Protein AF-A0A356M5T8-F1 (afdb_monomer_lite)

pLDDT: mean 88.82, std 12.9, range [28.92, 98.75]

Secondary structure (DSSP, 8-state):
---TTS-TT---EEE--EEEETT--SSEEEEE-EEEESSHHHHHHHHHH-TT--EESSTT-EE---EE-HHHHHHHHHHHHHTT-EEEE-SHHHHEE-S-GGGG-PPSS-EEEEEESBSSSHHHHHHHHHHHHHHHTT---EEEEE---SSS--SSS-EEE--SSSSHHHHHHHHTTT-EEESSSEEEEEETTEETT-B---TT-EEEEEEE---TTT--TTS-EEEEEEETTEEEEEEEE-SSS-EEEEEE--S-SEEEEEEEETTTTEEEEEEPPEEP-

Sequence (281 aa):
MYLPDWEDGLFIGGSEPGTLIADSKAAEKQMHYNMIFSGPKDLENLLAEFPEFEFTGGPEGHFGYPSFTRARFCELIDAVKAHGGFFVYPHPKLLMRSDDPCDYWFRDETGIEVFYMDLVNKETEANYALWVDLLARGKRVWACAGGDLHAEATNTALTTIYAEEHTNEAYIRHLRVGDFTCGPVGVRMVIGDTKTGGHGCFAGKQLVVGVGDFHVSVINTTHTYRVDLINNNGVVFSEKAPCDQASFFAIDAGDCDFYRAEVWDVTRELRLAVGNPIWNV

Radius of gyration: 18.87 Å; chains: 1; bounding box: 55×34×51 Å

Foldseek 3Di:
DDDPPDDPFQPFDKDWAKEFAPPFPFPFRIFTKILTHLDCVLVVVLCVVPVQFPWDDDPPIDTDRGYHHLVVVVVSCVSSLVSLIAMEGELGVVGTHDPDLVRSNDDAQHEYALAELAQDDPSNVVSVVSVVVCVLVVGHYEYAFDNPDPDDGDQWFHKADDFPDSHSSRRSVCSSQLQIKGFQKDKWWDWPPAIFSEEEAQPPTKIKIKIARHDPVPDDQVWWKKKFKAFSVGTPDIDTDHHHDMDMDIDRDDPGFWIKMWMDRVRVRTTGMITHIYGYD

Structure (mmCIF, N/CA/C/O backbone):
data_AF-A0A356M5T8-F1
#
_entry.id   AF-A0A356M5T8-F1
#
loop_
_atom_site.group_PDB
_atom_site.id
_atom_site.type_symbol
_atom_site.label_atom_id
_atom_site.label_alt_id
_atom_site.label_comp_id
_atom_site.label_asym_id
_atom_site.label_entity_id
_atom_site.label_seq_id
_atom_site.pdbx_PDB_ins_code
_atom_site.Cartn_x
_atom_site.Cartn_y
_atom_site.Cartn_z
_atom_site.occupancy
_atom_site.B_iso_or_equiv
_atom_site.auth_seq_id
_atom_site.auth_comp_id
_atom_site.auth_asym_id
_atom_site.auth_atom_id
_atom_site.pdbx_PDB_model_num
ATOM 1 N N . MET A 1 1 ? 31.900 -0.155 3.101 1.00 28.92 1 MET A N 1
ATOM 2 C CA . MET A 1 1 ? 32.337 -1.106 4.147 1.00 28.92 1 MET A CA 1
ATOM 3 C C . MET A 1 1 ? 31.200 -1.149 5.144 1.00 28.92 1 MET A C 1
ATOM 5 O O . MET A 1 1 ? 30.999 -0.163 5.840 1.00 28.92 1 MET A O 1
ATOM 9 N N . TYR A 1 2 ? 30.383 -2.198 5.067 1.00 33.75 2 TYR A N 1
ATOM 10 C CA . TYR A 1 2 ? 29.194 -2.377 5.897 1.00 33.75 2 TYR A CA 1
ATOM 11 C C . TYR A 1 2 ? 29.589 -2.464 7.377 1.00 33.75 2 TYR A C 1
ATOM 13 O O . TYR A 1 2 ? 30.678 -2.950 7.697 1.00 33.75 2 TYR A O 1
ATOM 21 N N . LEU A 1 3 ? 28.767 -1.889 8.257 1.00 34.22 3 LEU A N 1
ATOM 22 C CA . LEU A 1 3 ? 29.068 -1.813 9.685 1.00 34.22 3 LEU A CA 1
ATOM 23 C C . LEU A 1 3 ? 29.052 -3.228 10.305 1.00 34.22 3 LEU A C 1
ATOM 25 O O . LEU A 1 3 ? 28.213 -4.033 9.914 1.00 34.22 3 LEU A O 1
ATOM 29 N N . PRO A 1 4 ? 29.933 -3.538 11.277 1.00 40.03 4 PRO A N 1
ATOM 30 C CA . PRO A 1 4 ? 30.068 -4.879 11.872 1.00 40.03 4 PRO A CA 1
ATOM 31 C C . PRO A 1 4 ? 28.821 -5.418 12.588 1.00 40.03 4 PRO A C 1
ATOM 33 O O . PRO A 1 4 ? 28.753 -6.613 12.854 1.00 40.03 4 PRO A O 1
ATOM 36 N N . ASP A 1 5 ? 27.864 -4.541 12.900 1.00 43.62 5 ASP A N 1
ATOM 37 C CA . ASP A 1 5 ? 26.623 -4.863 13.613 1.00 43.62 5 ASP A CA 1
ATOM 38 C C . ASP A 1 5 ? 25.419 -5.021 12.662 1.00 43.62 5 ASP A C 1
ATOM 40 O O . ASP A 1 5 ? 24.272 -5.041 13.104 1.00 43.62 5 ASP A O 1
ATOM 44 N N . TRP A 1 6 ? 25.649 -5.072 11.346 1.00 43.78 6 TRP A N 1
ATOM 45 C CA . TRP A 1 6 ? 24.589 -5.319 10.370 1.00 43.78 6 TRP A CA 1
ATOM 46 C C . TRP A 1 6 ? 24.319 -6.824 10.281 1.00 43.78 6 TRP A C 1
ATOM 48 O O . TRP A 1 6 ? 25.212 -7.605 9.960 1.00 43.78 6 TRP A O 1
ATOM 58 N N . GLU A 1 7 ? 23.089 -7.239 10.598 1.00 49.59 7 GLU A N 1
ATOM 59 C CA . GLU A 1 7 ? 22.643 -8.625 10.436 1.00 49.59 7 GLU A CA 1
ATOM 60 C C . GLU A 1 7 ? 22.604 -8.965 8.934 1.00 49.59 7 GLU A C 1
ATOM 62 O O . GLU A 1 7 ? 21.673 -8.593 8.213 1.00 49.59 7 GLU A O 1
ATOM 67 N N . ASP A 1 8 ? 23.653 -9.649 8.463 1.00 41.81 8 ASP A N 1
ATOM 68 C CA . ASP A 1 8 ? 23.775 -10.249 7.129 1.00 41.81 8 ASP A CA 1
ATOM 69 C C . ASP A 1 8 ? 22.600 -11.222 6.889 1.00 41.81 8 ASP A C 1
ATOM 71 O O . ASP A 1 8 ? 22.677 -12.418 7.167 1.00 41.81 8 ASP A O 1
ATOM 75 N N . GLY A 1 9 ? 21.465 -10.696 6.433 1.00 45.81 9 GLY A N 1
ATOM 76 C CA . GLY A 1 9 ? 20.221 -11.458 6.270 1.00 45.81 9 GLY A CA 1
ATOM 77 C C . GLY A 1 9 ? 18.954 -10.614 6.116 1.00 45.81 9 GLY A C 1
ATOM 78 O O . GLY A 1 9 ? 17.928 -11.152 5.710 1.00 45.81 9 GLY A O 1
ATOM 79 N N . LEU A 1 10 ? 19.027 -9.305 6.391 1.00 49.31 10 LEU A N 1
ATOM 80 C CA . LEU A 1 10 ? 17.885 -8.374 6.341 1.00 49.31 10 LEU A CA 1
ATOM 81 C C . LEU A 1 10 ? 17.977 -7.334 5.227 1.00 49.31 10 LEU A C 1
ATOM 83 O O . LEU A 1 10 ? 17.336 -6.286 5.273 1.00 49.31 10 LEU A O 1
ATOM 87 N N . PHE A 1 11 ? 18.777 -7.622 4.208 1.00 52.00 11 PHE A N 1
ATOM 88 C CA . PHE A 1 11 ? 18.698 -6.898 2.953 1.00 52.00 11 PHE A CA 1
ATOM 89 C C . PHE A 1 11 ? 17.671 -7.590 2.086 1.00 52.00 11 PHE A C 1
ATOM 91 O O . PHE A 1 11 ? 17.998 -8.535 1.367 1.00 52.00 11 PHE A O 1
ATOM 98 N N . ILE A 1 12 ? 16.424 -7.131 2.154 1.00 56.22 12 ILE A N 1
ATOM 99 C CA . ILE A 1 12 ? 15.490 -7.433 1.082 1.00 56.22 12 ILE A CA 1
ATOM 100 C C . ILE A 1 12 ? 16.121 -6.853 -0.189 1.00 56.22 12 ILE A C 1
ATOM 102 O O . ILE A 1 12 ? 16.367 -5.649 -0.271 1.00 56.22 12 ILE A O 1
ATOM 106 N N . GLY A 1 13 ? 16.464 -7.722 -1.140 1.00 57.94 13 GLY A N 1
ATOM 107 C CA . GLY A 1 13 ? 17.074 -7.317 -2.399 1.00 57.94 13 GLY A CA 1
ATOM 108 C C . GLY A 1 13 ? 16.057 -6.503 -3.183 1.00 57.94 13 GLY A C 1
ATOM 109 O O . GLY A 1 13 ? 15.145 -7.069 -3.782 1.00 57.94 13 GLY A O 1
ATOM 110 N N . GLY A 1 14 ? 16.182 -5.183 -3.115 1.00 63.47 14 GLY A N 1
ATOM 111 C CA . GLY A 1 14 ? 15.351 -4.233 -3.833 1.00 63.47 14 GLY A CA 1
ATOM 112 C C . GLY A 1 14 ? 16.177 -3.508 -4.882 1.00 63.47 14 GLY A C 1
ATOM 113 O O . GLY A 1 14 ? 17.296 -3.084 -4.604 1.00 63.47 14 GLY A O 1
ATOM 114 N N . SER A 1 15 ? 15.635 -3.346 -6.080 1.00 71.44 15 SER A N 1
ATOM 115 C CA . SER A 1 15 ? 16.079 -2.290 -6.988 1.00 71.44 15 SER A CA 1
ATOM 116 C C . SER A 1 15 ? 15.028 -1.190 -7.013 1.00 71.44 15 SER A C 1
ATOM 118 O O . SER A 1 15 ? 13.846 -1.501 -6.913 1.00 71.44 15 SER A O 1
ATOM 120 N N . GLU A 1 16 ? 15.452 0.062 -7.188 1.00 79.62 16 GLU A N 1
ATOM 121 C CA . GLU A 1 16 ? 14.582 1.189 -7.549 1.00 79.62 16 GLU A CA 1
ATOM 122 C C . GLU A 1 16 ? 15.011 1.733 -8.921 1.00 79.62 16 GLU A C 1
ATOM 124 O O . GLU A 1 16 ? 15.758 2.712 -9.008 1.00 79.62 16 GLU A O 1
ATOM 129 N N . PRO A 1 17 ? 14.646 1.082 -10.041 1.00 82.44 17 PRO A N 1
ATOM 130 C CA . PRO A 1 17 ? 14.891 1.659 -11.347 1.00 82.44 17 PRO A CA 1
ATOM 131 C C . PRO A 1 17 ? 13.853 2.748 -11.627 1.00 82.44 17 PRO A C 1
ATOM 133 O O . PRO A 1 17 ? 12.660 2.600 -11.355 1.00 82.44 17 PRO A O 1
ATOM 136 N N . GLY A 1 18 ? 14.285 3.822 -12.276 1.00 85.69 18 GLY A N 1
ATOM 137 C CA . GLY A 1 18 ? 13.353 4.718 -12.952 1.00 85.69 18 GLY A CA 1
ATOM 138 C C . GLY A 1 18 ? 13.021 4.218 -14.362 1.00 85.69 18 GLY A C 1
ATOM 139 O O . GLY A 1 18 ? 13.767 3.456 -14.984 1.00 85.69 18 GLY A O 1
ATOM 140 N N . THR A 1 19 ? 11.907 4.685 -14.906 1.00 88.69 19 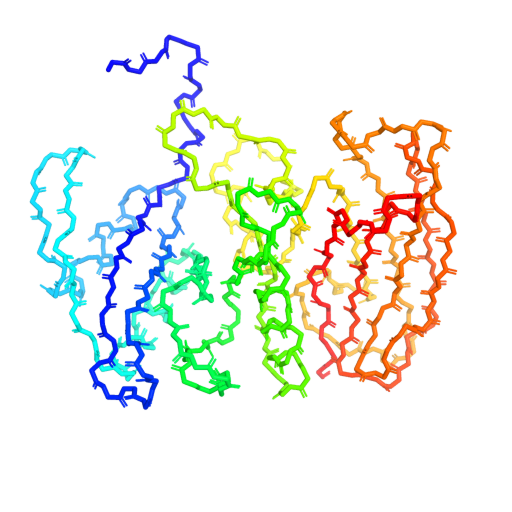THR A N 1
ATOM 141 C CA . THR A 1 19 ? 11.498 4.410 -16.282 1.00 88.69 19 THR A CA 1
ATOM 142 C C . THR A 1 19 ? 10.661 5.543 -16.864 1.00 88.69 19 THR A C 1
ATOM 144 O O . THR A 1 19 ? 10.171 6.424 -16.157 1.00 88.69 19 THR A O 1
ATOM 147 N N . LEU A 1 20 ? 10.499 5.510 -18.185 1.00 90.44 20 LEU A N 1
ATOM 148 C CA . LEU A 1 20 ? 9.541 6.305 -18.940 1.00 90.44 20 LEU A CA 1
ATOM 149 C C . LEU A 1 20 ? 8.495 5.376 -19.552 1.00 90.44 20 LEU A C 1
ATOM 151 O O . LEU A 1 20 ? 8.853 4.453 -20.288 1.00 90.44 20 LEU A O 1
ATOM 155 N N . ILE A 1 21 ? 7.209 5.672 -19.346 1.00 91.06 21 ILE A N 1
ATOM 156 C CA . ILE A 1 21 ? 6.132 4.965 -20.053 1.00 91.06 21 ILE A CA 1
ATOM 157 C C . ILE A 1 21 ? 5.814 5.685 -21.360 1.00 91.06 21 ILE A C 1
ATOM 159 O O . ILE A 1 21 ? 5.057 6.659 -21.390 1.00 91.06 21 ILE A O 1
ATOM 163 N N . ALA A 1 22 ? 6.410 5.212 -22.454 1.00 91.00 22 ALA A N 1
ATOM 164 C CA . ALA A 1 22 ? 6.447 5.902 -23.743 1.00 91.00 22 ALA A CA 1
ATOM 165 C C . ALA A 1 22 ? 5.050 6.288 -24.265 1.00 91.00 22 ALA A C 1
ATOM 167 O O . ALA A 1 22 ? 4.838 7.403 -24.756 1.00 91.00 22 ALA A O 1
ATOM 168 N N . ASP A 1 23 ? 4.077 5.396 -24.098 1.00 90.94 23 ASP A N 1
ATOM 169 C CA . ASP A 1 23 ? 2.708 5.528 -24.586 1.00 90.94 23 ASP A CA 1
ATOM 170 C C . ASP A 1 23 ? 1.710 6.051 -23.532 1.00 90.94 23 ASP A C 1
ATOM 172 O O . ASP A 1 23 ? 0.501 6.001 -23.774 1.00 90.94 23 ASP A O 1
ATOM 176 N N . SER A 1 24 ? 2.185 6.583 -22.394 1.00 89.38 24 SER A N 1
ATOM 177 C CA . SER A 1 24 ? 1.339 7.283 -21.410 1.00 89.38 24 SER A CA 1
ATOM 178 C C . SER A 1 24 ? 0.828 8.634 -21.936 1.00 89.38 24 SER A C 1
ATOM 180 O O . SER A 1 24 ? 1.461 9.258 -22.799 1.00 89.38 24 SER A O 1
ATOM 182 N N . LYS A 1 25 ? -0.315 9.095 -21.409 1.00 89.44 25 LYS A N 1
ATOM 183 C CA . LYS A 1 25 ? -0.895 10.420 -21.690 1.00 89.44 25 LYS A CA 1
ATOM 184 C C . LYS A 1 25 ? -0.537 11.479 -20.639 1.00 89.44 25 LYS A C 1
ATOM 186 O O . LYS A 1 25 ? -0.854 12.646 -20.858 1.00 89.44 25 LYS A O 1
ATOM 191 N N . ALA A 1 26 ? 0.145 11.096 -19.557 1.00 88.56 26 ALA A N 1
ATOM 192 C CA . ALA A 1 26 ? 0.594 12.025 -18.525 1.00 88.56 26 ALA A CA 1
ATOM 193 C C . ALA A 1 26 ? 1.521 13.115 -19.090 1.00 88.56 26 ALA A C 1
ATOM 195 O O . ALA A 1 26 ? 2.271 12.881 -20.045 1.00 88.56 26 ALA A O 1
ATOM 196 N N . ALA A 1 27 ? 1.491 14.295 -18.463 1.00 88.69 27 ALA A N 1
ATOM 197 C CA . ALA A 1 27 ? 2.361 15.411 -18.831 1.00 88.69 27 ALA A CA 1
ATOM 198 C C . ALA A 1 27 ? 3.837 15.082 -18.556 1.00 88.69 27 ALA A C 1
ATOM 200 O O . ALA A 1 27 ? 4.704 15.361 -19.383 1.00 88.69 27 ALA A O 1
ATOM 201 N N . GLU A 1 28 ? 4.101 14.428 -17.423 1.00 90.75 28 GLU A N 1
ATOM 202 C CA . GLU A 1 28 ? 5.394 13.832 -17.085 1.00 90.75 28 GLU A CA 1
ATOM 203 C C . GLU A 1 28 ? 5.216 12.318 -16.974 1.00 90.75 28 GLU A C 1
ATOM 205 O O . GLU A 1 28 ? 4.344 11.839 -16.252 1.00 90.75 28 GLU A O 1
ATOM 210 N N . LYS A 1 29 ? 6.016 11.574 -17.746 1.00 90.38 29 LYS A N 1
ATOM 211 C CA . LYS A 1 29 ? 5.892 10.116 -17.931 1.00 90.38 29 LYS A CA 1
ATOM 212 C C . LYS A 1 29 ? 6.925 9.317 -17.137 1.00 90.38 29 LYS A C 1
ATOM 214 O O . LYS A 1 29 ? 7.050 8.113 -17.357 1.00 90.38 29 LYS A O 1
ATOM 219 N N . GLN A 1 30 ? 7.713 10.011 -16.318 1.00 90.75 30 GLN A N 1
ATOM 220 C CA . GLN A 1 30 ? 8.736 9.411 -15.476 1.00 90.75 30 GLN A CA 1
ATOM 221 C C . GLN A 1 30 ? 8.074 8.762 -14.274 1.00 90.75 30 GLN A C 1
AT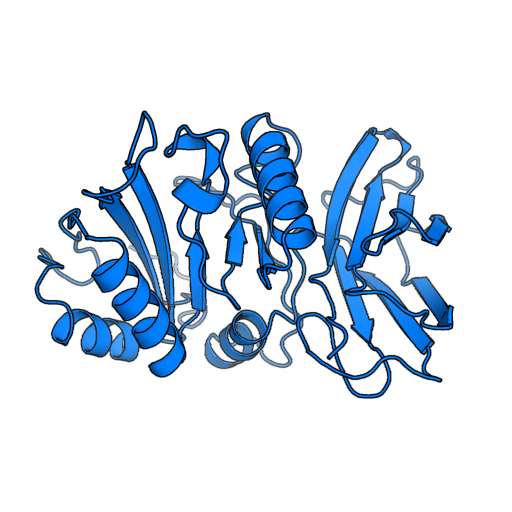OM 223 O O . GLN A 1 30 ? 7.144 9.318 -13.696 1.00 90.75 30 GLN A O 1
ATOM 228 N N . MET A 1 31 ? 8.570 7.596 -13.901 1.00 88.75 31 MET A N 1
ATOM 229 C CA . MET A 1 31 ? 8.170 6.918 -12.681 1.00 88.75 31 MET A CA 1
ATOM 230 C C . MET A 1 31 ? 9.323 6.076 -12.165 1.00 88.75 31 MET A C 1
ATOM 232 O O . MET A 1 31 ? 10.155 5.622 -12.950 1.00 88.75 31 MET A O 1
ATOM 236 N N . HIS A 1 32 ? 9.342 5.845 -10.862 1.00 89.75 32 HIS A N 1
ATOM 237 C CA . HIS A 1 32 ? 10.157 4.804 -10.258 1.00 89.75 32 HIS A CA 1
ATOM 238 C C . HIS A 1 32 ? 9.275 3.603 -9.931 1.00 89.75 32 HIS A C 1
ATOM 240 O O . HIS A 1 32 ? 8.043 3.691 -9.913 1.00 89.75 32 HIS A O 1
ATOM 246 N N . TYR A 1 33 ? 9.915 2.465 -9.720 1.00 90.56 33 TYR A N 1
ATOM 247 C CA . TYR A 1 33 ? 9.284 1.258 -9.215 1.00 90.56 33 TYR A CA 1
ATOM 248 C C . TYR A 1 33 ? 10.305 0.460 -8.427 1.00 90.56 33 TYR A C 1
ATOM 250 O O . TYR A 1 33 ? 11.477 0.448 -8.789 1.00 90.56 33 TYR A O 1
ATOM 258 N N . ASN A 1 34 ? 9.848 -0.243 -7.394 1.00 90.62 34 ASN A N 1
ATOM 259 C CA . ASN A 1 34 ? 10.692 -1.172 -6.665 1.00 90.62 34 ASN A CA 1
ATOM 260 C C . ASN A 1 34 ? 10.330 -2.604 -7.023 1.00 90.62 34 ASN A C 1
ATOM 262 O O . ASN A 1 34 ? 9.156 -2.983 -7.012 1.00 90.62 34 ASN A O 1
ATOM 266 N N . MET A 1 35 ? 11.355 -3.403 -7.301 1.00 90.81 35 MET A N 1
ATOM 267 C CA . MET A 1 35 ? 11.237 -4.850 -7.439 1.00 90.81 35 MET A CA 1
ATOM 268 C C . MET A 1 35 ? 11.955 -5.482 -6.264 1.00 90.81 35 MET A C 1
ATOM 270 O O . MET A 1 35 ? 13.168 -5.350 -6.124 1.00 90.81 35 MET A O 1
ATOM 274 N N . ILE A 1 36 ? 11.178 -6.115 -5.401 1.00 90.62 36 ILE A N 1
ATOM 275 C CA . ILE A 1 36 ? 11.609 -6.516 -4.074 1.00 90.62 36 ILE A CA 1
ATOM 276 C C . ILE A 1 36 ? 11.572 -8.046 -4.002 1.00 90.62 36 ILE A C 1
ATOM 278 O O . ILE A 1 36 ? 10.510 -8.640 -4.177 1.00 90.62 36 ILE A O 1
ATOM 282 N N . PHE A 1 37 ? 12.709 -8.688 -3.735 1.00 88.56 37 PHE A N 1
ATOM 283 C CA . PHE A 1 37 ? 12.848 -10.149 -3.673 1.00 88.56 37 PHE A CA 1
ATOM 284 C C . PHE A 1 37 ? 13.469 -10.607 -2.353 1.00 88.56 37 PHE A C 1
ATOM 286 O O . PHE A 1 37 ? 14.159 -9.843 -1.677 1.00 88.56 37 PHE A O 1
ATOM 293 N N . SER A 1 38 ? 13.265 -11.878 -1.992 1.00 85.94 38 SER A N 1
ATOM 294 C CA . SER A 1 38 ? 13.874 -12.442 -0.779 1.00 85.94 38 SER A CA 1
ATOM 295 C C . SER A 1 38 ? 15.391 -12.597 -0.903 1.00 85.94 38 SER A C 1
ATOM 297 O O . SER A 1 38 ? 16.101 -12.554 0.100 1.00 85.94 38 SER A O 1
ATOM 299 N N . GLY A 1 39 ? 15.903 -12.715 -2.131 1.00 79.88 39 GLY A N 1
ATOM 300 C CA . GLY A 1 39 ? 17.331 -12.763 -2.408 1.00 79.88 39 GLY A CA 1
ATOM 301 C C . GLY A 1 39 ? 17.690 -12.312 -3.828 1.00 79.88 39 GLY A C 1
ATOM 302 O O . GLY A 1 39 ? 16.818 -12.143 -4.681 1.00 79.88 39 GLY A O 1
ATOM 303 N N . PRO A 1 40 ? 18.992 -12.137 -4.111 1.00 77.44 40 PRO A N 1
ATOM 304 C CA . PRO A 1 40 ? 19.468 -11.587 -5.381 1.00 77.44 40 PRO A CA 1
ATOM 305 C C . PRO A 1 40 ? 19.228 -12.514 -6.579 1.00 77.44 40 PRO A C 1
ATOM 307 O O . PRO A 1 40 ? 19.169 -12.042 -7.711 1.00 77.44 40 PRO A O 1
ATOM 310 N N . LYS A 1 41 ? 19.075 -13.828 -6.359 1.00 81.75 41 LYS A N 1
ATOM 311 C CA . LYS A 1 41 ? 18.981 -14.791 -7.461 1.00 81.75 41 LYS A CA 1
ATOM 312 C C . LYS A 1 41 ? 17.704 -14.633 -8.287 1.00 81.75 41 LYS A C 1
ATOM 314 O O . LYS A 1 41 ? 17.744 -14.774 -9.507 1.00 81.75 41 LYS A O 1
ATOM 319 N N . ASP A 1 42 ? 16.593 -14.317 -7.635 1.00 84.44 42 ASP A N 1
ATOM 320 C CA . ASP A 1 42 ? 15.317 -14.105 -8.319 1.00 84.44 42 ASP A CA 1
ATOM 321 C C . ASP A 1 42 ? 15.340 -12.807 -9.133 1.00 84.44 42 ASP A C 1
ATOM 323 O O . ASP A 1 42 ? 14.876 -12.786 -10.273 1.00 84.44 42 ASP A O 1
ATOM 327 N N . LEU A 1 43 ? 15.997 -11.764 -8.610 1.00 82.88 43 LEU A N 1
ATOM 328 C CA . LEU A 1 43 ? 16.263 -10.543 -9.367 1.00 82.88 43 LEU A CA 1
ATOM 329 C C . LEU A 1 43 ? 17.148 -10.828 -10.592 1.00 82.88 43 LEU A C 1
ATOM 331 O O . LEU A 1 43 ? 16.806 -10.405 -11.689 1.00 82.88 43 LEU A O 1
ATOM 335 N N . GLU A 1 44 ? 18.244 -11.582 -10.456 1.00 80.81 44 GLU A N 1
ATOM 336 C CA . GLU A 1 44 ? 19.084 -11.976 -11.603 1.00 80.81 44 GLU A CA 1
ATOM 337 C C . GLU A 1 44 ? 18.291 -12.713 -12.693 1.00 80.81 44 GLU A C 1
ATOM 339 O O . GLU A 1 44 ? 18.476 -12.444 -13.881 1.00 80.81 44 GLU A O 1
ATOM 344 N N . ASN A 1 45 ? 17.419 -13.647 -12.298 1.00 85.38 45 ASN A N 1
ATOM 345 C CA . ASN A 1 45 ? 16.593 -14.405 -13.236 1.00 85.38 45 ASN A CA 1
ATOM 346 C C . ASN A 1 45 ? 15.610 -13.487 -13.971 1.00 85.38 45 ASN A C 1
ATOM 348 O O . ASN A 1 45 ? 15.507 -13.570 -15.193 1.00 85.38 45 ASN A O 1
ATOM 352 N N . LEU A 1 46 ? 14.954 -12.572 -13.247 1.00 88.44 46 LEU A N 1
ATOM 353 C CA . LEU A 1 46 ? 14.080 -11.567 -13.846 1.00 88.44 46 LEU A CA 1
ATOM 354 C C . LEU A 1 46 ? 14.846 -10.707 -14.858 1.00 88.44 46 LEU A C 1
ATOM 356 O O . LEU A 1 46 ? 14.407 -10.541 -15.990 1.00 88.44 46 LEU A O 1
ATOM 360 N N . LEU A 1 47 ? 16.009 -10.178 -14.482 1.00 84.69 47 LEU A N 1
ATOM 361 C CA . LEU A 1 47 ? 16.793 -9.300 -15.354 1.00 84.69 47 LEU A CA 1
ATOM 362 C C . LEU A 1 47 ? 17.241 -10.004 -16.644 1.00 84.69 47 LEU A C 1
ATOM 364 O O . LEU A 1 47 ? 17.342 -9.363 -17.686 1.00 84.69 47 LEU A O 1
ATOM 368 N N . ALA A 1 48 ? 17.452 -11.323 -16.614 1.00 85.50 48 ALA A N 1
ATOM 369 C CA . ALA A 1 48 ? 17.755 -12.100 -17.815 1.00 85.50 48 ALA A CA 1
ATOM 370 C C . ALA A 1 48 ? 16.571 -12.195 -18.805 1.00 85.50 48 ALA A C 1
ATOM 372 O O . ALA A 1 48 ? 16.793 -12.380 -20.003 1.00 85.50 48 ALA A O 1
ATOM 373 N N . GLU A 1 49 ? 15.326 -12.060 -18.335 1.00 91.00 49 GLU A N 1
ATOM 374 C CA . GLU A 1 49 ? 14.103 -12.061 -19.160 1.00 91.00 49 GLU A CA 1
ATOM 375 C C . GLU A 1 49 ? 13.768 -10.676 -19.747 1.00 91.00 49 GLU A C 1
ATOM 377 O O . GLU A 1 49 ? 12.991 -10.559 -20.705 1.00 91.00 49 GLU A O 1
ATOM 382 N N . PHE A 1 50 ? 14.367 -9.625 -19.187 1.00 89.62 50 PHE A N 1
ATOM 383 C CA . PHE A 1 50 ? 14.141 -8.229 -19.553 1.00 89.62 50 PHE A CA 1
ATOM 384 C C . PHE A 1 50 ? 15.464 -7.580 -19.987 1.00 89.62 50 PHE A C 1
ATOM 386 O O . PHE A 1 50 ? 16.086 -6.851 -19.212 1.00 89.62 50 PHE A O 1
ATOM 393 N N . PRO A 1 51 ? 15.919 -7.824 -21.235 1.00 84.62 51 PRO A N 1
ATOM 394 C CA . PRO A 1 51 ? 17.196 -7.309 -21.737 1.00 84.62 51 PRO A CA 1
ATOM 395 C C . PRO A 1 51 ? 17.262 -5.776 -21.796 1.00 84.62 51 PRO A C 1
ATOM 397 O O . PRO A 1 51 ? 18.335 -5.223 -22.014 1.00 84.62 51 PRO A O 1
ATOM 400 N N . GLU A 1 52 ? 16.132 -5.083 -21.615 1.00 87.31 52 GLU A N 1
ATOM 401 C CA . GLU A 1 52 ? 16.067 -3.630 -21.471 1.00 87.31 52 GLU A CA 1
ATOM 402 C C . GLU A 1 52 ? 16.836 -3.118 -20.238 1.00 87.31 52 GLU A C 1
ATOM 404 O O . GLU A 1 52 ? 17.253 -1.958 -20.212 1.00 87.31 52 GLU A O 1
ATOM 409 N N . PHE A 1 53 ? 17.053 -3.964 -19.226 1.00 82.12 53 PHE A N 1
ATOM 410 C CA . PHE A 1 53 ? 17.897 -3.637 -18.083 1.00 82.12 53 PHE A CA 1
ATOM 411 C C . PHE A 1 53 ? 19.378 -3.780 -18.440 1.00 82.12 53 PHE A C 1
ATOM 413 O O . PHE A 1 53 ? 19.998 -4.827 -18.253 1.00 82.12 53 PHE A O 1
ATOM 420 N N . GLU A 1 54 ? 19.979 -2.693 -18.914 1.00 74.56 54 GLU A N 1
ATOM 421 C CA . GLU A 1 54 ? 21.433 -2.599 -19.034 1.00 74.56 54 GLU A CA 1
ATOM 422 C C . GLU A 1 54 ? 22.051 -2.453 -17.633 1.00 74.56 54 GLU A C 1
ATOM 424 O O . GLU A 1 54 ? 22.124 -1.356 -17.079 1.00 74.56 54 GLU A O 1
ATOM 429 N N . PHE A 1 55 ? 22.461 -3.568 -17.022 1.00 72.56 55 PHE A N 1
ATOM 430 C CA . PHE A 1 55 ? 23.181 -3.549 -15.748 1.00 72.56 55 PHE A CA 1
ATOM 431 C C . PHE A 1 55 ? 24.671 -3.276 -15.963 1.00 72.56 55 PHE A C 1
ATOM 433 O O . PHE A 1 55 ? 25.332 -3.925 -16.778 1.00 72.56 55 PHE A O 1
ATOM 440 N N . THR A 1 56 ? 25.222 -2.345 -15.188 1.00 65.75 56 THR A N 1
ATOM 441 C CA . THR A 1 56 ? 26.653 -2.022 -15.202 1.00 65.75 56 THR A CA 1
ATOM 442 C C . THR A 1 56 ? 27.212 -1.994 -13.782 1.00 65.75 56 THR A C 1
ATOM 444 O O . THR A 1 56 ? 26.636 -1.368 -12.901 1.00 65.75 56 THR A O 1
ATOM 447 N N . GLY A 1 57 ? 28.357 -2.644 -13.548 1.00 62.53 57 GLY A N 1
ATOM 448 C CA . GLY A 1 57 ? 29.032 -2.663 -12.242 1.00 62.53 57 GLY A CA 1
ATOM 449 C C . GLY A 1 57 ? 29.096 -4.046 -11.582 1.00 62.53 57 GLY A C 1
ATOM 450 O O . GLY A 1 57 ? 28.858 -5.065 -12.225 1.00 62.53 57 GLY A O 1
ATOM 451 N N . GLY A 1 58 ? 29.514 -4.068 -10.310 1.00 60.84 58 GLY A N 1
ATOM 452 C CA . GLY A 1 58 ? 29.531 -5.255 -9.440 1.00 60.84 58 GLY A CA 1
ATOM 453 C C . GLY A 1 58 ? 28.290 -5.301 -8.533 1.00 60.84 58 GLY A C 1
ATOM 454 O O . GLY A 1 58 ? 27.251 -4.811 -8.945 1.00 60.84 58 GLY A O 1
ATOM 455 N N . PRO A 1 59 ? 28.371 -5.816 -7.293 1.00 55.12 59 PRO A N 1
ATOM 456 C CA . PRO A 1 59 ? 27.242 -5.820 -6.344 1.00 55.12 59 PRO A CA 1
ATOM 457 C C . PRO A 1 59 ? 26.625 -4.438 -6.045 1.00 55.12 59 PRO A C 1
ATOM 459 O O . PRO A 1 59 ? 25.457 -4.360 -5.698 1.00 55.12 59 PRO A O 1
ATOM 462 N N . GLU A 1 60 ? 27.394 -3.362 -6.233 1.00 59.66 60 GLU A N 1
ATOM 463 C CA . GLU A 1 60 ? 26.971 -1.949 -6.117 1.00 59.66 60 GLU A CA 1
ATOM 464 C C . GLU A 1 60 ? 26.610 -1.336 -7.489 1.00 59.66 60 GLU A C 1
ATOM 466 O O . GLU A 1 60 ? 26.753 -0.135 -7.710 1.00 59.66 60 GLU A O 1
ATOM 471 N N . GLY A 1 61 ? 26.302 -2.172 -8.481 1.00 61.56 61 GLY A N 1
ATOM 472 C CA . GLY A 1 61 ? 26.075 -1.738 -9.855 1.00 61.56 61 GLY A CA 1
ATOM 473 C C . GLY A 1 61 ? 24.799 -0.917 -10.027 1.00 61.56 61 GLY A C 1
ATOM 474 O O . GLY A 1 61 ? 23.916 -0.885 -9.174 1.00 61.56 61 GLY A O 1
ATOM 475 N N . HIS A 1 62 ? 24.698 -0.259 -11.176 1.00 64.69 62 HIS A N 1
ATOM 476 C CA . HIS A 1 62 ? 23.565 0.579 -11.536 1.00 64.69 62 HIS A CA 1
ATOM 477 C C . HIS A 1 62 ? 22.836 0.002 -12.746 1.00 64.69 62 HIS A C 1
ATOM 479 O O . HIS A 1 62 ? 23.456 -0.498 -13.693 1.00 64.69 62 HIS A O 1
ATOM 485 N N . PHE A 1 63 ? 21.513 0.129 -12.725 1.00 68.94 63 PHE A N 1
ATOM 486 C CA . PHE A 1 63 ? 20.675 -0.081 -13.894 1.00 68.94 63 PHE A CA 1
ATOM 487 C C . PHE A 1 63 ? 20.685 1.174 -14.765 1.00 68.94 63 PHE A C 1
ATOM 489 O O . PHE A 1 63 ? 20.551 2.293 -14.265 1.00 68.94 63 PHE A O 1
ATOM 496 N N . GLY A 1 64 ? 20.786 0.990 -16.081 1.00 66.62 64 GLY A N 1
ATOM 497 C CA . GLY A 1 64 ? 20.232 1.965 -17.012 1.00 66.62 64 GLY A CA 1
ATOM 498 C C . GLY A 1 64 ? 18.737 2.157 -16.736 1.00 66.62 64 GLY A C 1
ATOM 499 O O . GLY A 1 64 ? 18.084 1.269 -16.196 1.00 66.62 64 GLY A O 1
ATOM 500 N N . TYR A 1 65 ? 18.195 3.318 -17.090 1.00 74.62 65 TYR A N 1
ATOM 501 C CA . TYR A 1 65 ? 16.773 3.633 -16.940 1.00 74.62 65 TYR A CA 1
ATOM 502 C C . TYR A 1 65 ? 16.020 3.182 -18.208 1.00 74.62 65 TYR A C 1
ATOM 504 O O . TYR A 1 65 ? 15.965 3.960 -19.170 1.00 74.62 65 TYR A O 1
ATOM 512 N N . PRO A 1 66 ? 15.479 1.943 -18.287 1.00 83.94 66 PRO A N 1
ATOM 513 C CA . PRO A 1 66 ? 14.779 1.488 -19.482 1.00 83.94 66 PRO A CA 1
ATOM 514 C C . PRO A 1 66 ? 13.528 2.328 -19.721 1.00 83.94 66 PRO A C 1
ATOM 516 O O . PRO A 1 66 ? 12.892 2.816 -18.789 1.00 83.94 66 PRO A O 1
ATOM 519 N N . SER A 1 67 ? 13.128 2.468 -20.981 1.00 90.44 67 SER A N 1
ATOM 520 C CA . SER A 1 67 ? 11.797 2.973 -21.333 1.00 90.44 67 SER A CA 1
ATOM 521 C C . SER A 1 67 ? 10.895 1.801 -21.695 1.00 90.44 67 SER A C 1
ATOM 523 O O . SER A 1 67 ? 11.297 0.940 -22.475 1.00 90.44 67 SER A O 1
ATOM 525 N N . PHE A 1 68 ? 9.667 1.792 -21.184 1.00 92.00 68 PHE A N 1
ATOM 526 C CA . PHE A 1 68 ? 8.695 0.736 -21.455 1.00 92.00 68 PHE A CA 1
ATOM 527 C C . PHE A 1 68 ? 7.462 1.268 -22.188 1.00 92.00 68 PHE A C 1
ATOM 529 O O . PHE A 1 68 ? 7.089 2.438 -22.091 1.00 92.00 68 PHE A O 1
ATOM 536 N N . THR A 1 69 ? 6.789 0.379 -22.918 1.00 92.62 69 THR A N 1
ATOM 537 C CA . THR A 1 69 ? 5.363 0.560 -23.217 1.00 92.62 69 THR A CA 1
ATOM 538 C C . THR A 1 69 ? 4.544 0.065 -22.029 1.00 92.62 69 THR A C 1
ATOM 540 O O . THR A 1 69 ? 5.007 -0.789 -21.273 1.00 92.62 69 THR A O 1
ATOM 543 N N . ARG A 1 70 ? 3.295 0.518 -21.895 1.00 90.31 70 ARG A N 1
ATOM 544 C CA . ARG A 1 70 ? 2.351 -0.006 -20.893 1.00 90.31 70 ARG A CA 1
ATOM 545 C C . ARG A 1 70 ? 2.260 -1.528 -20.879 1.00 90.31 70 ARG A C 1
ATOM 547 O O . ARG A 1 70 ? 2.254 -2.134 -19.815 1.00 90.31 70 ARG A O 1
ATOM 554 N N . ALA A 1 71 ? 2.162 -2.137 -22.061 1.00 92.00 71 ALA A N 1
ATOM 555 C CA . ALA A 1 71 ? 2.032 -3.583 -22.190 1.00 92.00 71 ALA A CA 1
ATOM 556 C C . ALA A 1 71 ? 3.269 -4.299 -21.630 1.00 92.00 71 ALA A C 1
ATOM 558 O O . ALA A 1 71 ? 3.132 -5.183 -20.790 1.00 92.00 71 ALA A O 1
ATOM 559 N N . ARG A 1 72 ? 4.469 -3.844 -22.014 1.00 93.62 72 ARG A N 1
ATOM 560 C CA . ARG A 1 72 ? 5.730 -4.428 -21.540 1.00 93.62 72 ARG A CA 1
ATOM 561 C C . ARG A 1 72 ? 5.959 -4.195 -20.044 1.00 93.62 72 ARG A C 1
ATOM 563 O O . ARG A 1 72 ? 6.476 -5.070 -19.363 1.00 93.62 72 ARG A O 1
ATOM 570 N N . PHE A 1 73 ? 5.528 -3.050 -19.519 1.00 92.69 73 PHE A N 1
ATOM 571 C CA . PHE A 1 73 ? 5.604 -2.772 -18.085 1.00 92.69 73 PHE A CA 1
ATOM 572 C C . PHE A 1 73 ? 4.661 -3.676 -17.272 1.00 92.69 73 PHE A C 1
ATOM 574 O O . PHE A 1 73 ? 5.047 -4.184 -16.226 1.00 92.69 73 PHE A O 1
ATOM 581 N N . CYS A 1 74 ? 3.459 -3.970 -17.783 1.00 92.44 74 CYS A N 1
ATOM 582 C CA . CYS A 1 74 ? 2.582 -4.984 -17.188 1.00 92.44 74 CYS A CA 1
ATOM 583 C C . CYS A 1 74 ? 3.222 -6.379 -17.184 1.00 92.44 74 CYS A C 1
ATOM 585 O O . CYS A 1 74 ? 3.113 -7.077 -16.180 1.00 92.44 74 CYS A O 1
ATOM 587 N N . GLU A 1 75 ? 3.897 -6.772 -18.271 1.00 94.88 75 GLU A N 1
ATOM 588 C CA . GLU A 1 75 ? 4.632 -8.044 -18.329 1.00 94.88 75 GLU A CA 1
ATOM 589 C C . GLU A 1 75 ? 5.736 -8.106 -17.266 1.00 94.88 75 GLU A C 1
ATOM 591 O O . GLU A 1 75 ? 5.888 -9.137 -16.617 1.00 94.88 75 GLU A O 1
ATOM 596 N N . LEU A 1 76 ? 6.460 -7.004 -17.040 1.00 93.88 76 LEU A N 1
ATOM 597 C CA . LEU A 1 76 ? 7.461 -6.903 -15.973 1.00 93.88 76 LEU A CA 1
ATOM 598 C C . LEU A 1 76 ? 6.842 -7.116 -14.589 1.00 93.88 76 LEU A C 1
ATOM 600 O O . LEU A 1 76 ? 7.350 -7.915 -13.806 1.00 93.88 76 LEU A O 1
ATOM 604 N N . ILE A 1 77 ? 5.731 -6.440 -14.293 1.00 94.44 77 ILE A N 1
ATOM 605 C CA . ILE A 1 77 ? 5.047 -6.566 -12.998 1.00 94.44 77 ILE A CA 1
ATOM 606 C C . ILE A 1 77 ? 4.558 -8.003 -12.774 1.00 94.44 77 ILE A C 1
ATOM 608 O O . ILE A 1 77 ? 4.746 -8.565 -11.693 1.00 94.44 77 ILE A O 1
ATOM 612 N N . ASP A 1 78 ? 3.951 -8.613 -13.794 1.00 95.56 78 ASP A N 1
ATOM 613 C CA . ASP A 1 78 ? 3.501 -10.004 -13.728 1.00 95.56 78 ASP A CA 1
ATOM 614 C C . ASP A 1 78 ? 4.678 -10.966 -13.512 1.00 95.56 78 ASP A C 1
ATOM 616 O O . ASP A 1 78 ? 4.574 -11.884 -12.696 1.00 95.56 78 ASP A O 1
ATOM 620 N N . ALA A 1 79 ? 5.808 -10.735 -14.188 1.00 95.62 79 ALA A N 1
ATOM 621 C CA . ALA A 1 79 ? 7.015 -11.538 -14.030 1.00 95.62 79 ALA A CA 1
ATOM 622 C C . ALA A 1 79 ? 7.607 -11.413 -12.618 1.00 95.62 79 ALA A C 1
ATOM 624 O O . ALA A 1 79 ? 7.904 -12.433 -12.000 1.00 95.62 79 ALA A O 1
ATOM 625 N N . VAL A 1 80 ? 7.695 -10.201 -12.053 1.00 94.25 80 VAL A N 1
ATOM 626 C CA . VAL A 1 80 ? 8.145 -9.987 -10.663 1.00 94.25 80 VAL A CA 1
ATOM 627 C C . VAL A 1 80 ? 7.306 -10.815 -9.690 1.00 94.25 80 VAL A C 1
ATOM 629 O O . VAL A 1 80 ? 7.855 -11.538 -8.860 1.00 94.25 80 VAL A O 1
ATOM 632 N N . LYS A 1 81 ? 5.975 -10.780 -9.829 1.00 94.44 81 LYS A N 1
ATOM 633 C CA . LYS A 1 81 ? 5.060 -11.563 -8.983 1.00 94.44 81 LYS A CA 1
ATOM 634 C C . LYS A 1 81 ? 5.232 -13.073 -9.184 1.00 94.44 81 LYS A C 1
ATOM 636 O O . LYS A 1 81 ? 5.183 -13.830 -8.209 1.00 94.44 81 LYS A O 1
ATOM 641 N N . ALA A 1 82 ? 5.433 -13.516 -10.427 1.00 94.44 82 ALA A N 1
ATOM 642 C CA . ALA A 1 82 ? 5.642 -14.923 -10.771 1.00 94.44 82 ALA A CA 1
ATOM 643 C C . ALA A 1 82 ? 6.952 -15.480 -10.189 1.00 94.44 82 ALA A C 1
ATOM 645 O O . ALA A 1 82 ? 6.961 -16.602 -9.683 1.00 94.44 82 ALA A O 1
ATOM 646 N N . HIS A 1 83 ? 8.012 -14.667 -10.165 1.00 92.12 83 HIS A N 1
ATOM 647 C CA . HIS A 1 83 ? 9.295 -14.963 -9.509 1.00 92.12 83 HIS A CA 1
ATOM 648 C C . HIS A 1 83 ? 9.251 -14.808 -7.983 1.00 92.12 83 HIS A C 1
ATOM 650 O O . HIS A 1 83 ? 10.266 -14.902 -7.305 1.00 92.12 83 HIS A O 1
ATOM 656 N N . GLY A 1 84 ? 8.067 -14.582 -7.415 1.00 90.94 84 GLY A N 1
ATOM 657 C CA . GLY A 1 84 ? 7.883 -14.489 -5.975 1.00 90.94 84 GLY A CA 1
ATOM 658 C C . GLY A 1 84 ? 8.375 -13.185 -5.357 1.00 90.94 84 GLY A C 1
ATOM 659 O O . GLY A 1 84 ? 8.553 -13.137 -4.144 1.00 90.94 84 GLY A O 1
ATOM 660 N N . GLY A 1 85 ? 8.562 -12.142 -6.160 1.00 92.81 85 GLY A N 1
ATOM 661 C CA . GLY A 1 85 ? 8.841 -10.797 -5.684 1.00 92.81 85 GLY A CA 1
ATOM 662 C C . GLY A 1 85 ? 7.581 -10.002 -5.347 1.00 92.81 85 GLY A C 1
ATOM 663 O O . GLY A 1 85 ? 6.445 -10.437 -5.559 1.00 92.81 85 GLY A O 1
ATOM 664 N N . PHE A 1 86 ? 7.808 -8.799 -4.836 1.00 94.69 86 PHE A N 1
ATOM 665 C CA . PHE A 1 86 ? 6.808 -7.774 -4.591 1.00 94.69 86 PHE A CA 1
ATOM 666 C C . PHE A 1 86 ? 7.134 -6.528 -5.421 1.00 94.69 86 PHE A C 1
ATOM 668 O O . PHE A 1 86 ? 8.286 -6.100 -5.488 1.00 94.69 86 PHE A O 1
ATOM 675 N N . PHE A 1 87 ? 6.117 -5.965 -6.072 1.00 94.75 87 PHE A N 1
ATOM 676 C CA . PHE A 1 87 ? 6.254 -4.786 -6.921 1.00 94.75 87 PHE A CA 1
ATOM 677 C C . PHE A 1 87 ? 5.634 -3.575 -6.233 1.00 94.75 87 PHE A C 1
ATOM 679 O O . PHE A 1 87 ? 4.477 -3.635 -5.802 1.00 94.75 87 PHE A O 1
ATOM 686 N N . VAL A 1 88 ? 6.382 -2.478 -6.159 1.00 94.50 88 VAL A N 1
ATOM 687 C CA . VAL A 1 88 ? 5.940 -1.232 -5.526 1.00 94.50 88 VAL A CA 1
ATOM 688 C C . VAL A 1 88 ? 6.107 -0.065 -6.481 1.00 94.50 88 VAL A C 1
ATOM 690 O O . VAL A 1 88 ? 7.073 -0.002 -7.230 1.00 94.50 88 VAL A O 1
ATOM 693 N N . TYR A 1 89 ? 5.184 0.883 -6.417 1.00 93.19 89 TYR A N 1
ATOM 694 C CA . TYR A 1 89 ? 5.306 2.196 -7.031 1.00 93.19 89 TYR A CA 1
ATOM 695 C C . TYR A 1 89 ? 5.690 3.196 -5.931 1.00 93.19 89 TYR A C 1
ATOM 697 O O . TYR A 1 89 ? 4.797 3.639 -5.197 1.00 93.19 89 TYR A O 1
ATOM 705 N N . PRO A 1 90 ? 6.988 3.497 -5.748 1.00 91.38 90 PRO A N 1
ATOM 706 C CA . PRO A 1 90 ? 7.440 4.495 -4.798 1.00 91.38 90 PRO A CA 1
ATOM 707 C C . PRO A 1 90 ? 7.070 5.893 -5.309 1.00 91.38 90 PRO A C 1
ATOM 709 O O . PRO A 1 90 ? 7.012 6.129 -6.520 1.00 91.38 90 PRO A O 1
ATOM 712 N N . HIS A 1 91 ? 6.726 6.772 -4.366 1.00 91.00 91 HIS A N 1
ATOM 713 C CA . HIS A 1 91 ? 6.455 8.203 -4.536 1.00 91.00 91 HIS A CA 1
ATOM 714 C C . HIS A 1 91 ? 5.788 8.611 -5.866 1.00 91.00 91 HIS A C 1
ATOM 716 O O . HIS A 1 91 ? 6.221 9.555 -6.533 1.00 91.00 91 HIS A O 1
ATOM 722 N N . PRO A 1 92 ? 4.668 7.977 -6.270 1.00 90.44 92 PRO A N 1
ATOM 723 C CA . PRO A 1 92 ? 4.136 8.110 -7.626 1.00 90.44 92 PRO A CA 1
ATOM 724 C C . PRO A 1 92 ? 3.803 9.559 -8.011 1.00 90.44 92 PRO A C 1
ATOM 726 O O . PRO A 1 92 ? 4.013 9.956 -9.159 1.00 90.44 92 PRO A O 1
ATOM 729 N N . LYS A 1 93 ? 3.313 10.379 -7.068 1.00 91.25 93 LYS A N 1
ATOM 730 C CA . LYS A 1 93 ? 2.954 11.784 -7.326 1.00 91.25 93 LYS A CA 1
ATOM 731 C C . LYS A 1 93 ? 4.147 12.743 -7.368 1.00 91.25 93 LYS A C 1
ATOM 733 O O . LYS A 1 93 ? 3.946 13.897 -7.747 1.00 91.25 93 LYS A O 1
ATOM 738 N N . LEU A 1 94 ? 5.355 12.295 -7.018 1.00 88.31 94 LEU A N 1
ATOM 739 C CA . LEU A 1 94 ? 6.572 13.099 -7.140 1.00 88.31 94 LEU A CA 1
ATOM 740 C C . LEU A 1 94 ? 7.029 13.204 -8.602 1.00 88.31 94 LEU A C 1
ATOM 742 O O . LEU A 1 94 ? 7.376 14.292 -9.062 1.00 88.31 94 LEU A O 1
ATOM 746 N N . LEU A 1 95 ? 7.010 12.081 -9.327 1.00 86.25 95 LEU A N 1
ATOM 747 C CA . LEU A 1 95 ? 7.614 11.962 -10.660 1.00 86.25 95 LEU A CA 1
ATOM 748 C C . LEU A 1 95 ? 6.595 11.983 -11.796 1.00 86.25 95 LEU A C 1
ATOM 750 O O . LEU A 1 95 ? 6.825 12.600 -12.838 1.00 86.25 95 LEU A O 1
ATOM 754 N N . MET A 1 96 ? 5.454 11.325 -11.604 1.00 84.62 96 MET A N 1
ATOM 755 C CA . MET A 1 96 ? 4.426 11.266 -12.627 1.00 84.62 96 MET A CA 1
ATOM 756 C C . MET A 1 96 ? 3.377 12.338 -12.355 1.00 84.62 96 MET A C 1
ATOM 758 O O . MET A 1 96 ? 2.699 12.327 -11.324 1.00 84.62 96 MET A O 1
ATOM 762 N N . ARG A 1 97 ? 3.218 13.271 -13.300 1.00 85.38 97 ARG A N 1
ATOM 763 C CA . ARG A 1 97 ? 2.224 14.352 -13.228 1.00 85.38 97 ARG A CA 1
ATOM 764 C C . ARG A 1 97 ? 1.008 14.029 -14.089 1.00 85.38 97 ARG A C 1
ATOM 766 O O . ARG A 1 97 ? 0.981 14.342 -15.282 1.00 85.38 97 ARG A O 1
ATOM 773 N N . SER A 1 98 ? 0.004 13.412 -13.471 1.00 84.44 98 SER A N 1
ATOM 774 C CA . SER A 1 98 ? -1.345 13.254 -14.022 1.00 84.44 98 SER A CA 1
ATOM 775 C C . SER A 1 98 ? -2.397 13.298 -12.912 1.00 84.44 98 SER A C 1
ATOM 777 O O . SER A 1 98 ? -2.13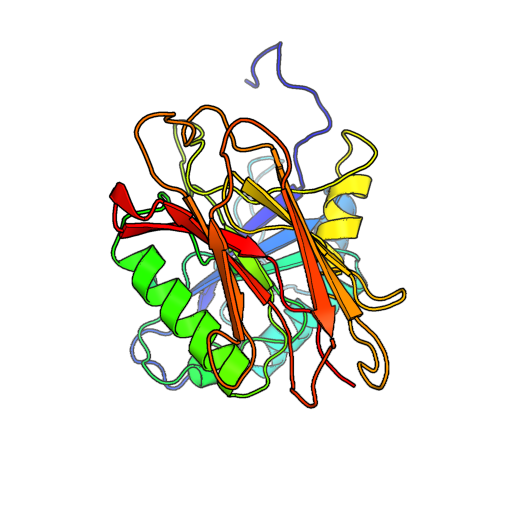6 12.876 -11.787 1.00 84.44 98 SER A O 1
ATOM 779 N N . ASP A 1 99 ? -3.587 13.803 -13.227 1.00 83.50 99 ASP A N 1
ATOM 780 C CA . ASP A 1 99 ? -4.762 13.723 -12.349 1.00 83.50 99 ASP A CA 1
ATOM 781 C C . ASP A 1 99 ? -5.662 12.531 -12.705 1.00 83.50 99 ASP A C 1
ATOM 783 O O . ASP A 1 99 ? -6.621 12.252 -11.993 1.00 83.50 99 ASP A O 1
ATOM 787 N N . ASP A 1 100 ? -5.356 11.812 -13.792 1.00 85.19 100 ASP A N 1
ATOM 788 C CA . ASP A 1 100 ? -6.019 10.560 -14.142 1.00 85.19 100 ASP A CA 1
ATOM 789 C C . ASP A 1 100 ? -5.199 9.380 -13.589 1.00 85.19 100 ASP A C 1
ATOM 791 O O . ASP A 1 100 ? -4.122 9.087 -14.115 1.00 85.19 100 ASP A O 1
ATOM 795 N N . PRO A 1 101 ? -5.677 8.651 -12.561 1.00 79.12 101 PRO A N 1
ATOM 796 C CA . PRO A 1 101 ? -4.986 7.473 -12.041 1.00 79.12 101 PRO A CA 1
ATOM 797 C C . PRO A 1 101 ? -4.789 6.385 -13.090 1.00 79.12 101 PRO A C 1
ATOM 799 O O . PRO A 1 101 ? -3.897 5.548 -12.943 1.00 79.12 101 PRO A O 1
ATOM 802 N N . CYS A 1 102 ? -5.612 6.374 -14.146 1.00 78.62 102 CYS A N 1
ATOM 803 C CA . CYS A 1 102 ? -5.401 5.454 -15.244 1.00 78.62 102 CYS A CA 1
ATOM 804 C C . CYS A 1 102 ? -4.029 5.680 -15.875 1.00 78.62 102 CYS A C 1
ATOM 806 O O . CYS A 1 102 ? -3.413 4.687 -16.219 1.00 78.62 102 CYS A O 1
ATOM 808 N N . ASP A 1 103 ? -3.493 6.903 -15.920 1.00 81.62 103 ASP A N 1
ATOM 809 C CA . ASP A 1 103 ? -2.178 7.173 -16.510 1.00 81.62 103 ASP A CA 1
ATOM 810 C C . ASP A 1 103 ? -0.995 6.540 -15.769 1.00 81.62 103 ASP A C 1
ATOM 812 O O . ASP A 1 103 ? 0.078 6.430 -16.359 1.00 81.62 103 ASP A O 1
ATOM 816 N N . TYR A 1 104 ? -1.171 6.115 -14.516 1.00 71.38 104 TYR A N 1
ATOM 817 C CA . TYR A 1 104 ? -0.109 5.556 -13.677 1.00 71.38 104 TYR A CA 1
ATOM 818 C C . TYR A 1 104 ? 0.042 4.026 -13.794 1.00 71.38 104 TYR A C 1
ATOM 820 O O . TYR A 1 104 ? 0.962 3.442 -13.227 1.00 71.38 104 TYR A O 1
ATOM 828 N N . TRP A 1 105 ? -0.830 3.370 -14.571 1.00 77.44 105 TRP A N 1
ATOM 829 C CA . TRP A 1 105 ? -0.725 1.953 -14.960 1.00 77.44 105 TRP A CA 1
ATOM 830 C C . TRP A 1 105 ? -0.493 0.981 -13.799 1.00 77.44 105 TRP A C 1
ATOM 832 O O . TRP A 1 105 ? 0.400 0.135 -13.842 1.00 77.44 105 TRP A O 1
ATOM 842 N N . PHE A 1 106 ? -1.339 1.071 -12.778 1.00 84.62 106 PHE A N 1
ATOM 843 C CA . PHE A 1 106 ? -1.289 0.172 -11.631 1.00 84.62 106 PHE A CA 1
ATOM 844 C C . PHE A 1 106 ? -1.931 -1.188 -11.936 1.00 84.62 106 PHE A C 1
ATOM 846 O O . PHE A 1 106 ? -3.129 -1.286 -12.264 1.00 84.62 106 PHE A O 1
ATOM 853 N N . ARG A 1 107 ? -1.114 -2.240 -11.835 1.00 90.62 107 ARG A N 1
ATOM 854 C CA . ARG A 1 107 ? -1.558 -3.640 -11.797 1.00 90.62 107 ARG A CA 1
ATOM 855 C C . ARG A 1 107 ? -2.187 -3.924 -10.427 1.00 90.62 107 ARG A C 1
ATOM 857 O O . ARG A 1 107 ? -1.842 -3.277 -9.448 1.00 90.62 107 ARG A O 1
ATOM 864 N N . ASP A 1 108 ? -3.112 -4.874 -10.355 1.00 94.62 108 ASP A N 1
ATOM 865 C CA . ASP A 1 108 ? -3.607 -5.342 -9.058 1.00 94.62 108 ASP A CA 1
ATOM 866 C C . ASP A 1 108 ? -2.515 -6.134 -8.311 1.00 94.62 108 ASP A C 1
ATOM 868 O O . ASP A 1 108 ? -1.634 -6.754 -8.923 1.00 94.62 108 ASP A O 1
ATOM 872 N N . GLU A 1 109 ? -2.628 -6.144 -6.984 1.00 95.19 109 GLU A N 1
ATOM 873 C CA . GLU A 1 109 ? -1.743 -6.810 -6.023 1.00 95.19 109 GLU A CA 1
ATOM 874 C C . GLU A 1 109 ? -0.304 -6.264 -6.084 1.00 95.19 109 GLU A C 1
ATOM 876 O O . GLU A 1 109 ? 0.678 -7.008 -6.094 1.00 95.19 109 GLU A O 1
ATOM 881 N N . THR A 1 110 ? -0.191 -4.936 -6.161 1.00 95.31 110 THR A N 1
ATOM 882 C CA . THR A 1 110 ? 1.066 -4.181 -6.053 1.00 95.31 110 THR A CA 1
ATOM 883 C C . THR A 1 110 ? 0.981 -3.155 -4.930 1.00 95.31 110 THR A C 1
ATOM 885 O O . THR A 1 110 ? -0.110 -2.684 -4.594 1.00 95.31 110 THR A O 1
ATOM 888 N N . GLY A 1 111 ? 2.130 -2.764 -4.382 1.00 96.12 111 GLY A N 1
ATOM 889 C CA . GLY A 1 111 ? 2.230 -1.685 -3.402 1.00 96.12 111 GLY A CA 1
ATOM 890 C C . GLY A 1 111 ? 2.234 -0.306 -4.050 1.00 96.12 111 GLY A C 1
ATOM 891 O O . GLY A 1 111 ? 2.876 -0.095 -5.073 1.00 96.12 111 GLY A O 1
ATOM 892 N N . ILE A 1 112 ? 1.550 0.644 -3.431 1.00 95.75 112 ILE A N 1
ATOM 893 C CA . ILE A 1 112 ? 1.633 2.074 -3.705 1.00 95.75 112 ILE A CA 1
ATOM 894 C C . ILE A 1 112 ? 2.223 2.710 -2.461 1.00 95.75 112 ILE A C 1
ATOM 896 O O . ILE A 1 112 ? 1.669 2.553 -1.370 1.00 95.75 112 ILE A O 1
ATOM 900 N N . GLU A 1 113 ? 3.333 3.423 -2.607 1.00 95.00 113 GLU A N 1
ATOM 901 C CA . GLU A 1 113 ? 3.893 4.156 -1.483 1.00 95.00 113 GLU A CA 1
ATOM 902 C C . GLU A 1 113 ? 2.990 5.341 -1.138 1.00 95.00 113 GLU A C 1
ATOM 904 O O . GLU A 1 113 ? 2.885 6.314 -1.882 1.00 95.00 113 GLU A O 1
ATOM 909 N N . VAL A 1 114 ? 2.295 5.219 -0.010 1.00 96.62 114 VAL A N 1
ATOM 910 C CA . VAL A 1 114 ? 1.339 6.193 0.511 1.00 96.62 114 VAL A CA 1
ATOM 911 C C . VAL A 1 114 ? 2.021 7.147 1.482 1.00 96.62 114 VAL A C 1
ATOM 913 O O . VAL A 1 114 ? 1.823 8.351 1.361 1.00 96.62 114 VAL A O 1
ATOM 916 N N . PHE A 1 115 ? 2.836 6.639 2.413 1.00 95.19 115 PHE A N 1
ATOM 917 C CA . PHE A 1 115 ? 3.705 7.485 3.236 1.00 95.19 115 PHE A CA 1
ATOM 918 C C . PHE A 1 115 ? 5.111 7.495 2.644 1.00 95.19 115 PHE A C 1
ATOM 920 O O . PHE A 1 115 ? 5.756 6.452 2.563 1.00 95.19 115 PHE A O 1
ATOM 927 N N . TYR A 1 116 ? 5.566 8.677 2.245 1.00 92.06 116 TYR A N 1
ATOM 928 C CA . TYR A 1 116 ? 6.846 8.899 1.583 1.00 92.06 116 TYR A CA 1
ATOM 929 C C . TYR A 1 116 ? 7.680 9.877 2.403 1.00 92.06 116 TYR A C 1
ATOM 931 O O . TYR A 1 116 ? 7.201 10.972 2.678 1.00 92.06 116 TYR A O 1
ATOM 939 N N . MET A 1 117 ? 8.908 9.508 2.777 1.00 88.81 117 MET A N 1
ATOM 940 C CA . MET A 1 117 ? 9.835 10.252 3.657 1.00 88.81 117 MET A CA 1
ATOM 941 C C . MET A 1 117 ? 9.341 10.503 5.089 1.00 88.81 117 MET A C 1
ATOM 943 O O . MET A 1 117 ? 10.066 10.250 6.050 1.00 88.81 117 MET A O 1
ATOM 947 N N . ASP A 1 118 ? 8.119 11.006 5.243 1.00 89.31 118 ASP A N 1
ATOM 948 C CA . ASP A 1 118 ? 7.472 11.315 6.508 1.00 89.31 118 ASP A CA 1
ATOM 949 C C . ASP A 1 118 ? 5.939 11.201 6.385 1.00 89.31 118 ASP A C 1
ATOM 951 O O . ASP A 1 118 ? 5.365 11.203 5.293 1.00 89.31 118 ASP A O 1
ATOM 955 N N . LEU A 1 119 ? 5.257 11.144 7.528 1.00 90.62 119 LEU A N 1
ATOM 956 C CA . LEU A 1 119 ? 3.797 11.137 7.627 1.00 90.62 119 LEU A CA 1
ATOM 957 C C . LEU A 1 119 ? 3.175 12.495 7.262 1.00 90.62 119 LEU A C 1
ATOM 959 O O . LEU A 1 119 ? 1.995 12.552 6.922 1.00 90.62 119 LEU A O 1
ATOM 963 N N . VAL A 1 120 ? 3.948 13.587 7.349 1.00 88.75 120 VAL A N 1
ATOM 964 C CA . VAL A 1 120 ? 3.476 14.966 7.138 1.00 88.75 120 VAL A CA 1
ATOM 965 C C . VAL A 1 120 ? 4.256 15.635 6.011 1.00 88.75 120 VAL A C 1
ATOM 967 O O . VAL A 1 120 ? 5.164 16.434 6.241 1.00 88.75 120 VAL A O 1
ATOM 970 N N . ASN A 1 121 ? 3.892 15.333 4.768 1.00 90.00 121 ASN A N 1
ATOM 971 C CA . ASN A 1 121 ? 4.299 16.139 3.621 1.00 90.00 121 ASN A CA 1
ATOM 972 C C . ASN A 1 121 ? 3.265 16.069 2.488 1.00 90.00 121 ASN A C 1
ATOM 974 O O . ASN A 1 121 ? 2.360 15.232 2.481 1.00 90.00 121 ASN A O 1
ATOM 978 N N . LYS A 1 122 ? 3.405 16.991 1.530 1.00 92.50 122 LYS A N 1
ATOM 979 C CA . LYS A 1 122 ? 2.461 17.154 0.417 1.00 92.50 122 LYS A CA 1
ATOM 980 C C . LYS A 1 122 ? 2.444 15.935 -0.516 1.00 92.50 122 LYS A C 1
ATOM 982 O O . LYS A 1 122 ? 1.405 15.629 -1.095 1.00 92.50 122 LYS A O 1
ATOM 987 N N . GLU A 1 123 ? 3.571 15.242 -0.675 1.00 92.69 123 GLU A N 1
ATOM 988 C CA . GLU A 1 123 ? 3.671 14.024 -1.478 1.00 92.69 123 GLU A CA 1
ATOM 989 C C . GLU A 1 123 ? 2.887 12.873 -0.836 1.00 92.69 123 GLU A C 1
ATOM 991 O O . GLU A 1 123 ? 2.112 12.223 -1.528 1.00 92.69 123 GLU A O 1
ATOM 996 N N . THR A 1 124 ? 2.999 12.680 0.479 1.00 94.56 124 THR A N 1
ATOM 997 C CA . THR A 1 124 ? 2.220 11.716 1.267 1.00 94.56 124 THR A CA 1
ATOM 998 C C . THR A 1 124 ? 0.717 11.976 1.126 1.00 94.56 124 THR A C 1
ATOM 1000 O O . THR A 1 124 ? -0.057 11.054 0.863 1.00 94.56 124 THR A O 1
ATOM 1003 N N . GLU A 1 125 ? 0.277 13.233 1.227 1.00 94.88 125 GLU A N 1
ATOM 1004 C CA . GLU A 1 125 ? -1.131 13.594 1.008 1.00 94.88 125 GLU A CA 1
ATOM 1005 C C . GLU A 1 125 ? -1.602 13.254 -0.414 1.00 94.88 125 GLU A C 1
ATOM 1007 O O . GLU A 1 125 ? -2.666 12.654 -0.598 1.00 94.88 125 GLU A O 1
ATOM 1012 N N . ALA A 1 126 ? -0.799 13.597 -1.425 1.00 94.56 126 ALA A N 1
ATOM 1013 C CA . ALA A 1 126 ? -1.121 13.338 -2.823 1.00 94.56 126 ALA A CA 1
ATOM 1014 C C . ALA A 1 126 ? -1.125 11.834 -3.153 1.00 94.56 126 ALA A C 1
ATOM 1016 O O . ALA A 1 126 ? -2.012 11.364 -3.871 1.00 94.56 126 ALA A O 1
ATOM 1017 N N . ASN A 1 127 ? -0.166 11.073 -2.623 1.00 95.12 127 ASN A N 1
ATOM 1018 C CA . ASN A 1 127 ? -0.069 9.627 -2.800 1.00 95.12 127 ASN A CA 1
ATOM 1019 C C . ASN A 1 127 ? -1.239 8.909 -2.119 1.00 95.12 127 ASN A C 1
ATOM 1021 O O . ASN A 1 127 ? -1.847 8.019 -2.714 1.00 95.12 127 ASN A O 1
ATOM 1025 N N . TYR A 1 128 ? -1.616 9.334 -0.909 1.00 96.69 128 TYR A N 1
ATOM 1026 C CA . TYR A 1 128 ? -2.811 8.832 -0.236 1.00 96.69 128 TYR A CA 1
ATOM 1027 C C . TYR A 1 128 ? -4.076 9.100 -1.063 1.00 96.69 128 TYR A C 1
ATOM 1029 O O . TYR A 1 128 ? -4.877 8.189 -1.273 1.00 96.69 128 TYR A O 1
ATOM 1037 N N . ALA A 1 129 ? -4.250 10.323 -1.574 1.00 95.44 129 ALA A N 1
ATOM 1038 C CA . ALA A 1 129 ? -5.402 10.670 -2.407 1.00 95.44 129 ALA A CA 1
ATOM 1039 C C . ALA A 1 129 ? -5.476 9.807 -3.679 1.00 95.44 129 ALA A C 1
ATOM 1041 O O . ALA A 1 129 ? -6.550 9.311 -4.022 1.00 95.44 129 ALA A O 1
ATOM 1042 N N . LEU A 1 130 ? -4.333 9.571 -4.332 1.00 95.44 130 LEU A N 1
ATOM 1043 C CA . LEU A 1 130 ? -4.234 8.660 -5.471 1.00 95.44 130 LEU A CA 1
ATOM 1044 C C . LEU A 1 130 ? -4.658 7.237 -5.095 1.00 95.44 130 LEU A C 1
ATOM 1046 O O . LEU A 1 130 ? -5.485 6.644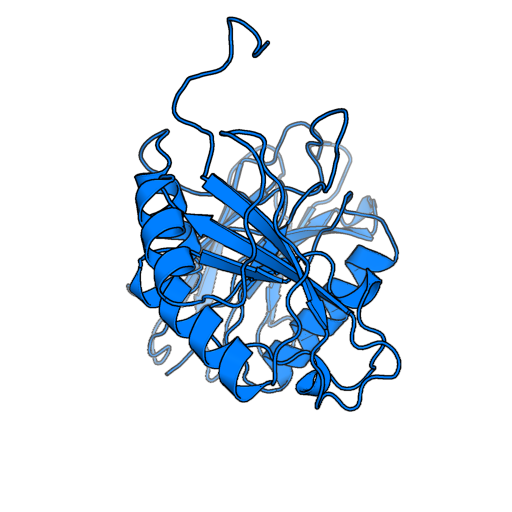 -5.784 1.00 95.44 130 LEU A O 1
ATOM 1050 N N . TRP A 1 131 ? -4.124 6.696 -3.999 1.00 96.69 131 TRP A N 1
ATOM 1051 C CA . TRP A 1 131 ? -4.460 5.350 -3.539 1.00 96.69 131 TRP A CA 1
ATOM 1052 C C . TRP A 1 131 ? -5.957 5.197 -3.240 1.00 96.69 131 TRP A C 1
ATOM 1054 O O . TRP A 1 131 ? -6.573 4.216 -3.655 1.00 96.69 131 TRP A O 1
ATOM 1064 N N . VAL A 1 132 ? -6.581 6.193 -2.605 1.00 96.50 132 VAL A N 1
ATOM 1065 C CA . VAL A 1 132 ? -8.031 6.193 -2.368 1.00 96.50 132 VAL A CA 1
ATOM 1066 C C . VAL A 1 132 ? -8.831 6.217 -3.676 1.00 96.50 132 VAL A C 1
ATOM 1068 O O . VAL A 1 132 ? -9.790 5.452 -3.789 1.00 96.50 132 VAL A O 1
ATOM 1071 N N . ASP A 1 133 ? -8.447 7.031 -4.667 1.00 94.81 133 ASP A N 1
ATOM 1072 C CA . ASP A 1 133 ? -9.131 7.066 -5.974 1.00 94.81 133 ASP A CA 1
ATOM 1073 C C . ASP A 1 133 ? -8.996 5.724 -6.721 1.00 94.81 133 ASP A C 1
ATOM 1075 O O . ASP A 1 133 ? -9.950 5.234 -7.324 1.00 94.81 133 ASP A O 1
ATOM 1079 N N . LEU A 1 134 ? -7.845 5.050 -6.617 1.00 94.81 134 LEU A N 1
ATOM 1080 C CA . LEU A 1 134 ? -7.663 3.707 -7.181 1.00 94.81 134 LEU A CA 1
ATOM 1081 C C . LEU A 1 134 ? -8.630 2.693 -6.567 1.00 94.81 134 LEU A C 1
ATOM 1083 O O . LEU A 1 134 ? -9.300 1.966 -7.305 1.00 94.81 134 LEU A O 1
ATOM 1087 N N . LEU A 1 135 ? -8.748 2.672 -5.237 1.00 95.50 135 LEU A N 1
ATOM 1088 C CA . LEU A 1 135 ? -9.692 1.790 -4.549 1.00 95.50 135 LEU A CA 1
ATOM 1089 C C . LEU A 1 135 ? -11.143 2.089 -4.949 1.00 95.50 135 LEU A C 1
ATOM 1091 O O . LEU A 1 135 ? -11.904 1.161 -5.215 1.00 95.50 135 LEU A O 1
ATOM 1095 N N . ALA A 1 136 ? -11.516 3.368 -5.059 1.00 93.88 136 ALA A N 1
ATOM 1096 C CA . ALA A 1 136 ? -12.851 3.784 -5.499 1.00 93.88 136 ALA A CA 1
ATOM 1097 C C . ALA A 1 136 ? -13.176 3.337 -6.938 1.00 93.88 136 ALA A C 1
ATOM 1099 O O . ALA A 1 136 ? -14.337 3.127 -7.283 1.00 93.88 136 ALA A O 1
ATOM 1100 N N . ARG A 1 137 ? -12.152 3.142 -7.776 1.00 91.75 137 ARG A N 1
ATOM 1101 C CA . ARG A 1 137 ? -12.265 2.608 -9.144 1.00 91.75 137 ARG A CA 1
ATOM 1102 C C . ARG A 1 137 ? -12.178 1.080 -9.211 1.00 91.75 137 ARG A C 1
ATOM 1104 O O . ARG A 1 137 ? -12.093 0.524 -10.305 1.00 91.75 137 ARG A O 1
ATOM 1111 N N . GLY A 1 138 ? -12.182 0.402 -8.063 1.00 92.31 138 GLY A N 1
ATOM 1112 C CA . GLY A 1 138 ? -12.159 -1.056 -7.961 1.00 92.31 138 GLY A CA 1
ATOM 1113 C C . GLY A 1 138 ? -10.777 -1.688 -8.130 1.00 92.31 138 GLY A C 1
ATOM 1114 O O . GLY A 1 138 ? -10.692 -2.906 -8.289 1.00 92.31 138 GLY A O 1
ATOM 1115 N N . LYS A 1 139 ? -9.693 -0.899 -8.103 1.00 94.25 139 LYS A N 1
ATOM 1116 C CA . LYS A 1 139 ? -8.331 -1.447 -8.117 1.00 94.25 139 LYS A CA 1
ATOM 1117 C C . LYS A 1 139 ? -8.001 -2.114 -6.794 1.00 94.25 139 LYS A C 1
ATOM 1119 O O . LYS A 1 139 ? -8.392 -1.645 -5.727 1.00 94.25 139 LYS A O 1
ATOM 1124 N N . ARG A 1 140 ? -7.238 -3.200 -6.868 1.00 95.94 140 ARG A N 1
ATOM 1125 C CA . ARG A 1 140 ? -6.836 -3.996 -5.706 1.00 95.94 140 ARG A CA 1
ATOM 1126 C C . ARG A 1 140 ? -5.360 -3.765 -5.443 1.00 95.94 140 ARG A C 1
ATOM 1128 O O . ARG A 1 140 ? -4.532 -4.586 -5.803 1.00 95.94 140 ARG A O 1
ATOM 1135 N N . VAL A 1 141 ? -5.028 -2.607 -4.889 1.00 96.56 141 VAL A N 1
ATOM 1136 C CA . VAL A 1 141 ? -3.643 -2.196 -4.619 1.00 96.56 141 VAL A CA 1
ATOM 1137 C C . VAL A 1 141 ? -3.431 -1.961 -3.130 1.00 96.56 141 VAL A C 1
ATOM 1139 O O . VAL A 1 141 ? -4.339 -1.521 -2.421 1.00 96.56 141 VAL A O 1
ATOM 1142 N N . TRP A 1 142 ? -2.226 -2.242 -2.649 1.00 98.12 142 TRP A N 1
ATOM 1143 C CA . TRP A 1 142 ? -1.866 -2.111 -1.240 1.00 98.12 142 TRP A CA 1
ATOM 1144 C C . TRP A 1 142 ? -1.204 -0.764 -0.971 1.00 98.12 142 TRP A C 1
ATOM 1146 O O . TRP A 1 142 ? -0.466 -0.257 -1.808 1.00 98.12 142 TRP A O 1
ATOM 1156 N N . ALA A 1 143 ? -1.459 -0.184 0.194 1.00 98.00 143 ALA A N 1
ATOM 1157 C CA . ALA A 1 143 ? -0.696 0.937 0.713 1.00 98.00 143 ALA A CA 1
ATOM 1158 C C . ALA A 1 143 ? 0.573 0.401 1.382 1.00 98.00 143 ALA A C 1
ATOM 1160 O O . ALA A 1 143 ? 0.492 -0.457 2.260 1.00 98.00 143 ALA A O 1
ATOM 1161 N N . CYS A 1 144 ? 1.732 0.932 1.012 1.00 96.38 144 CYS A N 1
ATOM 1162 C CA . CYS A 1 144 ? 3.005 0.734 1.704 1.00 96.38 144 CYS A CA 1
ATOM 1163 C C . CYS A 1 144 ? 3.664 2.087 1.993 1.00 96.38 144 CYS A C 1
ATOM 1165 O O . CYS A 1 144 ? 3.136 3.139 1.635 1.00 96.38 144 CYS A O 1
ATOM 1167 N N . ALA A 1 145 ? 4.812 2.068 2.654 1.00 94.00 145 ALA A N 1
ATOM 1168 C CA . ALA A 1 145 ? 5.559 3.266 3.010 1.00 94.00 145 ALA A CA 1
ATOM 1169 C C . ALA A 1 145 ? 7.066 3.042 2.904 1.00 94.00 145 ALA A C 1
ATOM 1171 O O . ALA A 1 145 ? 7.545 1.929 3.158 1.00 94.00 145 ALA A O 1
ATOM 1172 N N . GLY A 1 146 ? 7.788 4.116 2.607 1.00 89.31 146 GLY A N 1
ATOM 1173 C CA . GLY A 1 146 ? 9.239 4.135 2.517 1.00 89.31 146 GLY A CA 1
ATOM 1174 C C . GLY A 1 146 ? 9.803 5.518 2.825 1.00 89.31 146 GLY A C 1
ATOM 1175 O O . GLY A 1 146 ? 9.197 6.560 2.570 1.00 89.31 146 GLY A O 1
ATOM 1176 N N . GLY A 1 147 ? 10.977 5.520 3.453 1.00 85.56 147 GLY A N 1
ATOM 1177 C CA . GLY A 1 147 ? 11.648 6.751 3.859 1.00 85.56 147 GLY A CA 1
ATOM 1178 C C . GLY A 1 147 ? 12.370 7.469 2.719 1.00 85.56 147 GLY A C 1
ATOM 1179 O O . GLY A 1 147 ? 12.603 8.664 2.836 1.00 85.56 147 GLY A O 1
ATOM 1180 N N . ASP A 1 148 ? 12.762 6.748 1.664 1.00 85.12 148 ASP A N 1
ATOM 1181 C CA . ASP A 1 148 ? 13.631 7.245 0.578 1.00 85.12 148 ASP A CA 1
ATOM 1182 C C . ASP A 1 148 ? 14.849 8.060 1.082 1.00 85.12 148 ASP A C 1
ATOM 1184 O O . ASP A 1 148 ? 15.304 9.061 0.519 1.00 85.12 148 ASP A O 1
ATOM 1188 N N . LEU A 1 149 ? 15.373 7.652 2.242 1.00 79.94 149 LEU A N 1
ATOM 1189 C CA . LEU A 1 149 ? 16.489 8.325 2.880 1.00 79.94 149 LEU A CA 1
ATOM 1190 C C . LEU A 1 149 ? 17.788 7.627 2.505 1.00 79.94 149 LEU A C 1
ATOM 1192 O O . LEU A 1 149 ? 17.992 6.446 2.767 1.00 79.94 149 LEU A O 1
ATOM 1196 N N . HIS A 1 150 ? 18.693 8.411 1.934 1.00 77.94 150 HIS A N 1
ATOM 1197 C CA . HIS A 1 150 ? 19.977 7.934 1.431 1.00 77.94 150 HIS A CA 1
ATOM 1198 C C . HIS A 1 150 ? 21.108 8.033 2.471 1.00 77.94 150 HIS A C 1
ATOM 1200 O O . HIS A 1 150 ? 22.204 7.527 2.242 1.00 77.94 150 HIS A O 1
ATOM 1206 N N . ALA A 1 151 ? 20.863 8.720 3.594 1.00 72.62 151 ALA A N 1
ATOM 1207 C CA . ALA A 1 151 ? 21.870 9.000 4.621 1.00 72.62 151 ALA A CA 1
ATOM 1208 C C . ALA A 1 151 ? 21.563 8.338 5.973 1.00 72.62 151 ALA A C 1
ATOM 1210 O O . ALA A 1 151 ? 22.466 7.787 6.596 1.00 72.62 151 ALA A O 1
ATOM 1211 N N . GLU A 1 152 ? 20.308 8.387 6.429 1.00 71.88 152 GLU A N 1
ATOM 1212 C CA . GLU A 1 152 ? 19.893 7.895 7.747 1.00 71.88 152 GLU A CA 1
ATOM 1213 C C . GLU A 1 152 ? 18.496 7.277 7.659 1.00 71.88 152 GLU A C 1
ATOM 1215 O O . GLU A 1 152 ? 17.644 7.798 6.951 1.00 71.88 152 GLU A O 1
ATOM 1220 N N . ALA A 1 153 ? 18.234 6.184 8.376 1.00 71.00 153 ALA A N 1
ATOM 1221 C CA . ALA A 1 153 ? 16.897 5.595 8.417 1.00 71.00 153 ALA A CA 1
ATOM 1222 C C . ALA A 1 153 ? 15.918 6.478 9.217 1.00 71.00 153 ALA A C 1
ATOM 1224 O O . ALA A 1 153 ? 16.278 7.036 10.253 1.00 71.00 153 ALA A O 1
ATOM 1225 N N . THR A 1 154 ? 14.662 6.558 8.769 1.00 73.38 154 THR A N 1
ATOM 1226 C CA . THR A 1 154 ? 13.556 7.204 9.503 1.00 73.38 154 THR A CA 1
ATOM 1227 C C . THR A 1 154 ? 12.660 6.160 10.157 1.00 73.38 154 THR A C 1
ATOM 1229 O O . THR A 1 154 ? 12.639 5.000 9.754 1.00 73.38 154 THR A O 1
ATOM 1232 N N . ASN A 1 155 ? 11.904 6.579 11.170 1.00 73.62 155 ASN A N 1
ATOM 1233 C CA . ASN A 1 155 ? 10.941 5.750 11.884 1.00 73.62 155 ASN A CA 1
ATOM 1234 C C . ASN A 1 155 ? 9.483 6.219 11.721 1.00 73.62 155 ASN A C 1
ATOM 1236 O O . ASN A 1 155 ? 8.621 5.813 12.505 1.00 73.62 155 ASN A O 1
ATOM 1240 N N . THR A 1 156 ? 9.208 7.092 10.746 1.00 73.19 156 THR A N 1
ATOM 1241 C CA . THR A 1 156 ? 7.867 7.649 10.512 1.00 73.19 156 THR A CA 1
ATOM 1242 C C . THR A 1 156 ? 7.208 7.098 9.245 1.00 73.19 156 THR A C 1
ATOM 1244 O O . THR A 1 156 ? 6.089 6.602 9.330 1.00 73.19 156 THR A O 1
ATOM 1247 N N . ALA A 1 157 ? 7.887 7.083 8.094 1.00 86.56 157 ALA A N 1
ATOM 1248 C CA . ALA A 1 157 ? 7.408 6.420 6.875 1.00 86.56 157 ALA A CA 1
ATOM 1249 C C . ALA A 1 157 ? 7.902 4.960 6.816 1.00 86.56 157 ALA A C 1
ATOM 1251 O O . ALA A 1 157 ? 8.946 4.664 6.237 1.00 86.56 157 ALA A O 1
ATOM 1252 N N . LEU A 1 158 ? 7.166 4.051 7.466 1.00 88.69 158 LEU A N 1
ATOM 1253 C CA . LEU A 1 158 ? 7.533 2.636 7.624 1.00 88.69 158 LEU A CA 1
ATOM 1254 C C . LEU A 1 158 ? 6.447 1.687 7.121 1.00 88.69 158 LEU A C 1
ATOM 1256 O O . LEU A 1 158 ? 5.264 1.940 7.328 1.00 88.69 158 LEU A O 1
ATOM 1260 N N . THR A 1 159 ? 6.844 0.554 6.542 1.00 93.06 159 THR A N 1
ATOM 1261 C CA . THR A 1 159 ? 5.941 -0.583 6.306 1.00 93.06 159 THR A CA 1
ATOM 1262 C C . THR A 1 159 ? 6.080 -1.584 7.455 1.00 93.06 159 THR A C 1
ATOM 1264 O O . THR A 1 159 ? 7.145 -2.167 7.644 1.00 93.06 159 THR A O 1
ATOM 1267 N N . THR A 1 160 ? 5.015 -1.793 8.228 1.00 92.94 160 THR A N 1
ATOM 1268 C CA . THR A 1 160 ? 4.988 -2.739 9.352 1.00 92.94 160 THR A CA 1
ATOM 1269 C C . THR A 1 160 ? 4.547 -4.122 8.878 1.00 92.94 160 THR A C 1
ATOM 1271 O O . THR A 1 160 ? 3.446 -4.281 8.349 1.00 92.94 160 THR A O 1
ATOM 1274 N N . ILE A 1 161 ? 5.400 -5.127 9.097 1.00 92.44 161 ILE A N 1
ATOM 1275 C CA . ILE A 1 161 ? 5.195 -6.519 8.674 1.00 92.44 161 ILE A CA 1
ATOM 1276 C C . ILE A 1 161 ? 5.071 -7.424 9.905 1.00 92.44 161 ILE A C 1
ATOM 1278 O O . ILE A 1 161 ? 5.825 -7.292 10.866 1.00 92.44 161 ILE A O 1
ATOM 1282 N N . TYR A 1 162 ? 4.131 -8.368 9.864 1.00 88.56 162 TYR A N 1
ATOM 1283 C CA . TYR A 1 162 ? 3.806 -9.274 10.972 1.00 88.56 162 TYR A CA 1
ATOM 1284 C C . TYR A 1 162 ? 4.438 -10.657 10.819 1.00 88.56 162 TYR A C 1
ATOM 1286 O O . TYR A 1 162 ? 3.749 -11.667 10.948 1.00 88.56 162 TYR A O 1
ATOM 1294 N N . ALA A 1 163 ? 5.733 -10.697 10.524 1.00 88.81 163 ALA A N 1
ATOM 1295 C CA . ALA A 1 163 ? 6.415 -11.947 10.231 1.00 88.81 163 ALA A CA 1
ATOM 1296 C C . ALA A 1 163 ? 6.692 -12.781 11.483 1.00 88.81 163 ALA A C 1
ATOM 1298 O O . ALA A 1 163 ? 6.981 -12.262 12.561 1.00 88.81 163 ALA A O 1
ATOM 1299 N N . GLU A 1 164 ? 6.635 -14.099 11.313 1.00 89.25 164 GLU A N 1
ATOM 1300 C CA . GLU A 1 164 ? 6.948 -15.056 12.374 1.00 89.25 164 GLU A CA 1
ATOM 1301 C C . GLU A 1 164 ? 8.455 -15.158 12.643 1.00 89.25 164 GLU A C 1
ATOM 1303 O O . GLU A 1 164 ? 8.872 -15.557 13.730 1.00 89.25 164 GLU A O 1
ATOM 1308 N N . GLU A 1 165 ? 9.266 -14.804 11.647 1.00 88.31 165 GLU A N 1
ATOM 1309 C CA . GLU A 1 165 ? 10.716 -14.939 11.653 1.00 88.31 165 GLU A CA 1
ATOM 1310 C C . GLU A 1 165 ? 11.375 -13.661 11.139 1.00 88.31 165 GLU A C 1
ATOM 1312 O O . GLU A 1 165 ? 10.828 -12.952 10.293 1.00 88.31 165 GLU A O 1
ATOM 1317 N N . HIS A 1 166 ? 12.591 -13.405 11.621 1.00 85.06 166 HIS A N 1
ATOM 1318 C CA . HIS A 1 166 ? 13.407 -12.283 11.176 1.00 85.06 166 HIS A CA 1
ATOM 1319 C C . HIS A 1 166 ? 14.167 -12.643 9.882 1.00 85.06 166 HIS A C 1
ATOM 1321 O O . HIS A 1 166 ? 15.392 -12.714 9.881 1.00 85.06 166 HIS A O 1
ATOM 1327 N N . THR A 1 167 ? 13.446 -12.959 8.799 1.00 85.56 167 THR A N 1
ATOM 1328 C CA . THR A 1 167 ? 14.032 -13.395 7.515 1.00 85.56 167 THR A CA 1
ATOM 1329 C C . THR A 1 167 ? 13.359 -12.725 6.319 1.00 85.56 167 THR A C 1
ATOM 1331 O O . THR A 1 167 ? 12.155 -12.458 6.327 1.00 85.56 167 THR A O 1
ATOM 1334 N N . ASN A 1 168 ? 14.125 -12.497 5.249 1.00 85.50 168 ASN A N 1
ATOM 1335 C CA . ASN A 1 168 ? 13.617 -11.937 3.997 1.00 85.50 168 ASN A CA 1
ATOM 1336 C C . ASN A 1 168 ? 12.459 -12.755 3.408 1.00 85.50 168 ASN A C 1
ATOM 1338 O O . ASN A 1 168 ? 11.481 -12.193 2.917 1.00 85.50 168 ASN A O 1
ATOM 1342 N N . GLU A 1 169 ? 12.544 -14.084 3.462 1.00 88.06 169 GLU A N 1
ATOM 1343 C CA . GLU A 1 169 ? 11.490 -14.983 3.000 1.00 88.06 169 GLU A CA 1
ATOM 1344 C C . GLU A 1 169 ? 10.202 -14.763 3.789 1.00 88.06 169 GLU A C 1
ATOM 1346 O O . GLU A 1 169 ? 9.126 -14.690 3.193 1.00 88.06 169 GLU A O 1
ATOM 1351 N N . ALA A 1 170 ? 10.292 -14.625 5.116 1.00 89.62 170 ALA A N 1
ATOM 1352 C CA . ALA A 1 170 ? 9.125 -14.349 5.942 1.00 89.62 170 ALA A CA 1
ATOM 1353 C C . ALA A 1 170 ? 8.505 -12.992 5.592 1.00 89.62 170 ALA A C 1
ATOM 1355 O O . ALA A 1 170 ? 7.292 -12.904 5.411 1.00 89.62 170 ALA A O 1
ATOM 1356 N N . TYR A 1 171 ? 9.325 -11.962 5.387 1.00 90.81 171 TYR A N 1
ATOM 1357 C CA . TYR A 1 171 ? 8.860 -10.629 5.003 1.00 90.81 171 TYR A CA 1
ATOM 1358 C C . TYR A 1 171 ? 8.153 -10.608 3.651 1.00 90.81 171 TYR A C 1
ATOM 1360 O O . TYR A 1 171 ? 7.035 -10.100 3.530 1.00 90.81 171 TYR A O 1
ATOM 1368 N N . ILE A 1 172 ? 8.766 -11.223 2.641 1.00 91.06 172 ILE A N 1
ATOM 1369 C CA . ILE A 1 172 ? 8.226 -11.259 1.284 1.00 91.06 172 ILE A CA 1
ATOM 1370 C C . ILE A 1 172 ? 6.911 -12.032 1.221 1.00 91.06 172 ILE A C 1
ATOM 1372 O O . ILE A 1 172 ? 6.012 -11.623 0.487 1.00 91.06 172 ILE A O 1
ATOM 1376 N N . ARG A 1 173 ? 6.734 -13.093 2.025 1.00 92.50 173 ARG A N 1
ATOM 1377 C CA . ARG A 1 173 ? 5.447 -13.807 2.106 1.00 92.50 173 ARG A CA 1
ATOM 1378 C C . ARG A 1 173 ? 4.283 -12.873 2.439 1.00 92.50 173 ARG A C 1
ATOM 1380 O O . ARG A 1 173 ? 3.243 -12.993 1.800 1.00 92.50 173 ARG A O 1
ATOM 1387 N N . HIS A 1 174 ? 4.458 -11.948 3.382 1.00 95.12 174 HIS A N 1
ATOM 1388 C CA . HIS A 1 174 ? 3.417 -10.986 3.758 1.00 95.12 174 HIS A CA 1
ATOM 1389 C C . HIS A 1 174 ? 3.237 -9.883 2.713 1.00 95.12 174 HIS A C 1
ATOM 1391 O O . HIS A 1 174 ? 2.105 -9.569 2.339 1.00 95.12 174 HIS A O 1
ATOM 1397 N N . LEU A 1 175 ? 4.342 -9.331 2.198 1.00 94.56 175 LEU A N 1
ATOM 1398 C CA . LEU A 1 175 ? 4.310 -8.278 1.179 1.00 94.56 175 LEU A CA 1
ATOM 1399 C C . LEU A 1 175 ? 3.550 -8.717 -0.081 1.00 94.56 175 LEU A C 1
ATOM 1401 O O . LEU A 1 175 ? 2.741 -7.964 -0.613 1.00 94.56 175 LEU A O 1
ATOM 1405 N N . ARG A 1 176 ? 3.741 -9.965 -0.516 1.00 93.81 176 ARG A N 1
ATOM 1406 C CA . ARG A 1 176 ? 3.100 -10.539 -1.711 1.00 93.81 176 ARG A CA 1
ATOM 1407 C C . ARG A 1 176 ? 1.592 -10.725 -1.624 1.00 93.81 176 ARG A C 1
ATOM 1409 O O . ARG A 1 176 ? 0.984 -11.035 -2.644 1.00 93.81 176 ARG A O 1
ATOM 1416 N N . VAL A 1 177 ? 1.013 -10.634 -0.434 1.00 95.38 177 VAL A N 1
ATOM 1417 C CA . VAL A 1 177 ? -0.423 -10.857 -0.212 1.00 95.38 177 VAL A CA 1
ATOM 1418 C C . VAL A 1 177 ? -1.086 -9.678 0.491 1.00 95.38 177 VAL A C 1
ATOM 1420 O O . VAL A 1 177 ? -2.237 -9.782 0.900 1.00 95.38 177 VAL A O 1
ATOM 1423 N N . GLY A 1 178 ? -0.370 -8.564 0.665 1.00 96.44 178 GLY A N 1
ATOM 1424 C CA . GLY A 1 178 ? -0.917 -7.381 1.322 1.00 96.44 178 GLY A CA 1
ATOM 1425 C C . GLY A 1 178 ? -1.078 -7.488 2.837 1.00 96.44 178 GLY A C 1
ATOM 1426 O O . GLY A 1 178 ? -1.665 -6.582 3.424 1.00 96.44 178 GLY A O 1
ATOM 1427 N N . ASP A 1 179 ? -0.575 -8.545 3.485 1.00 97.06 179 ASP A N 1
ATOM 1428 C CA . ASP A 1 179 ? -0.751 -8.796 4.927 1.00 97.06 179 ASP A CA 1
ATOM 1429 C C . ASP A 1 179 ? 0.259 -7.995 5.765 1.00 97.06 179 ASP A C 1
ATOM 1431 O O . ASP A 1 179 ? 1.135 -8.530 6.445 1.00 97.06 179 ASP A O 1
ATOM 1435 N N . PHE A 1 180 ? 0.169 -6.675 5.644 1.00 96.75 180 PHE A N 1
ATOM 1436 C CA . PHE A 1 180 ? 1.038 -5.698 6.286 1.00 96.75 180 PHE A CA 1
ATOM 1437 C C . PHE A 1 180 ? 0.299 -4.366 6.471 1.00 96.75 180 PHE A C 1
ATOM 1439 O O . PHE A 1 180 ? -0.867 -4.209 6.095 1.00 96.75 180 PHE A O 1
ATOM 1446 N N . THR A 1 181 ? 0.964 -3.393 7.086 1.00 96.94 181 THR A N 1
ATOM 1447 C CA . THR A 1 181 ? 0.405 -2.060 7.338 1.00 96.94 181 THR A CA 1
ATOM 1448 C C . THR A 1 181 ? 1.345 -0.968 6.859 1.00 96.94 181 THR A C 1
ATOM 1450 O O . THR A 1 181 ? 2.558 -1.048 7.030 1.00 96.94 181 THR A O 1
ATOM 1453 N N . CYS A 1 182 ? 0.770 0.062 6.246 1.00 97.19 182 CYS A N 1
ATOM 1454 C CA . CYS A 1 182 ? 1.469 1.292 5.915 1.00 97.19 182 CYS A CA 1
ATOM 1455 C C . CYS A 1 182 ? 1.449 2.204 7.141 1.00 97.19 182 CYS A C 1
ATOM 1457 O O . CYS A 1 182 ? 0.382 2.672 7.527 1.00 97.19 182 CYS A O 1
ATOM 1459 N N . GLY A 1 183 ? 2.606 2.471 7.733 1.00 95.25 183 GLY A N 1
ATOM 1460 C CA . GLY A 1 183 ? 2.783 3.342 8.891 1.00 95.25 183 GLY A CA 1
ATOM 1461 C C . GLY A 1 183 ? 3.264 2.621 10.154 1.00 95.25 183 GLY A C 1
ATOM 1462 O O . GLY A 1 183 ? 3.188 1.400 10.237 1.00 95.25 183 GLY A O 1
ATOM 1463 N N . PRO A 1 184 ? 3.739 3.376 11.161 1.00 93.88 184 PRO A N 1
ATOM 1464 C CA . PRO A 1 184 ? 4.405 2.865 12.363 1.00 93.88 184 PRO A CA 1
ATOM 1465 C C . PRO A 1 184 ? 3.447 2.341 13.453 1.00 93.88 184 PRO A C 1
ATOM 1467 O O . PRO A 1 184 ? 3.715 2.494 14.647 1.00 93.88 184 PRO A O 1
ATOM 1470 N N . VAL A 1 185 ? 2.305 1.766 13.071 1.00 95.19 185 VAL A N 1
ATOM 1471 C CA . VAL A 1 185 ? 1.328 1.176 14.000 1.00 95.19 185 VAL A CA 1
ATOM 1472 C C . VAL A 1 185 ? 0.850 -0.152 13.435 1.00 95.19 185 VAL A C 1
ATOM 1474 O O . VAL A 1 185 ? 0.507 -0.237 12.258 1.00 95.19 185 VAL A O 1
ATOM 1477 N N . GLY A 1 186 ? 0.781 -1.180 14.278 1.00 95.38 186 GLY A N 1
ATOM 1478 C CA . GLY A 1 186 ? 0.229 -2.473 13.907 1.00 95.38 186 GLY A CA 1
ATOM 1479 C C . GLY A 1 186 ? -1.291 -2.418 13.739 1.00 95.38 186 GLY A C 1
ATOM 1480 O O . GLY A 1 186 ? -2.018 -2.114 14.681 1.00 95.38 186 GLY A O 1
ATOM 1481 N N . VAL A 1 187 ? -1.780 -2.755 12.548 1.00 97.56 187 VAL A N 1
ATOM 1482 C CA . VAL A 1 187 ? -3.191 -2.940 12.196 1.00 97.56 187 VAL A CA 1
ATOM 1483 C C . VAL A 1 187 ? -3.385 -4.312 11.543 1.00 97.56 187 VAL A C 1
ATOM 1485 O O . VAL A 1 187 ? -2.911 -4.577 10.439 1.00 97.56 187 VAL A O 1
ATOM 1488 N N . ARG A 1 188 ? -4.129 -5.198 12.207 1.00 96.62 188 ARG A N 1
ATOM 1489 C CA . ARG A 1 188 ? -4.480 -6.530 11.690 1.00 96.62 188 ARG A CA 1
ATOM 1490 C C . ARG A 1 188 ? -5.985 -6.654 11.552 1.00 96.62 188 ARG A C 1
ATOM 1492 O O . ARG A 1 188 ? -6.716 -6.333 12.483 1.00 96.62 188 ARG A O 1
ATOM 1499 N N . MET A 1 189 ? -6.446 -7.145 10.410 1.00 98.06 189 MET A N 1
ATOM 1500 C CA . MET A 1 189 ? -7.859 -7.334 10.110 1.00 98.06 189 MET A CA 1
ATOM 1501 C C . MET A 1 189 ? -8.110 -8.769 9.664 1.00 98.06 189 MET A C 1
ATOM 1503 O O . MET A 1 189 ? -7.261 -9.394 9.025 1.00 98.06 189 MET A O 1
ATOM 1507 N N . VAL A 1 190 ? -9.293 -9.285 9.983 1.00 98.25 190 VAL A N 1
ATOM 1508 C CA . VAL A 1 190 ? -9.748 -10.587 9.502 1.00 98.25 190 VAL A CA 1
ATOM 1509 C C . VAL A 1 190 ? -11.267 -10.610 9.320 1.00 98.25 190 VAL A C 1
ATOM 1511 O O . VAL A 1 190 ? -12.005 -10.078 10.149 1.00 98.25 190 VAL A O 1
ATOM 1514 N N . ILE A 1 191 ? -11.737 -11.237 8.239 1.00 98.25 191 ILE A N 1
ATOM 1515 C CA . ILE A 1 191 ? -13.148 -11.564 7.985 1.00 98.25 191 ILE A CA 1
ATOM 1516 C C . ILE A 1 191 ? -13.256 -13.071 7.725 1.00 98.25 191 ILE A C 1
ATOM 1518 O O . ILE A 1 191 ? -12.881 -13.568 6.660 1.00 98.25 191 ILE A O 1
ATOM 1522 N N . GLY A 1 192 ? -13.776 -13.827 8.696 1.00 95.88 192 GLY A N 1
ATOM 1523 C CA . GLY A 1 192 ? -13.710 -15.295 8.665 1.00 95.88 192 GLY A CA 1
ATOM 1524 C C . GLY A 1 192 ? -12.256 -15.775 8.661 1.00 95.88 192 GLY A C 1
ATOM 1525 O O . GLY A 1 192 ? -11.535 -15.509 9.613 1.00 95.88 192 GLY A O 1
ATOM 1526 N N . ASP A 1 193 ? -11.823 -16.426 7.577 1.00 95.88 193 ASP A N 1
ATOM 1527 C CA . ASP A 1 193 ? -10.431 -16.873 7.385 1.00 95.88 193 ASP A CA 1
ATOM 1528 C C . ASP A 1 193 ? -9.612 -15.929 6.481 1.00 95.88 193 ASP A C 1
ATOM 1530 O O . ASP A 1 193 ? -8.447 -16.189 6.178 1.00 95.88 193 ASP A O 1
ATOM 1534 N N . THR A 1 194 ? -10.216 -14.837 6.000 1.00 97.88 194 THR A N 1
ATOM 1535 C CA . THR A 1 194 ? -9.570 -13.883 5.089 1.00 97.88 194 THR A CA 1
ATOM 1536 C C . THR A 1 194 ? -8.885 -12.783 5.886 1.00 97.88 194 THR A C 1
ATOM 1538 O O . THR A 1 194 ? -9.557 -12.011 6.564 1.00 97.88 194 THR A O 1
ATOM 1541 N N . LYS A 1 195 ? -7.555 -12.712 5.807 1.00 96.88 195 LYS A N 1
AT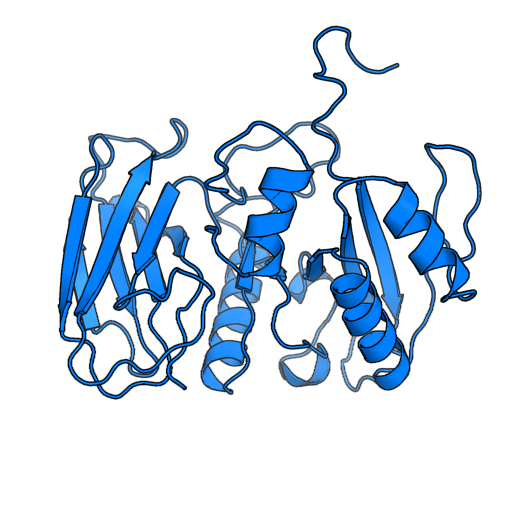OM 1542 C CA . LYS A 1 195 ? -6.737 -11.681 6.462 1.00 96.88 195 LYS A CA 1
ATOM 1543 C C . LYS A 1 195 ? -6.680 -10.387 5.644 1.00 96.88 195 LYS A C 1
ATOM 1545 O O . LYS A 1 195 ? -7.052 -10.382 4.469 1.00 96.88 195 LYS A O 1
ATOM 1550 N N . THR A 1 196 ? -6.176 -9.322 6.270 1.00 96.94 196 THR A N 1
ATOM 1551 C CA . THR A 1 196 ? -5.672 -8.094 5.628 1.00 96.94 196 THR A CA 1
ATOM 1552 C C . THR A 1 196 ? -5.009 -8.391 4.276 1.00 96.94 196 THR A C 1
ATOM 1554 O O . THR A 1 196 ? -4.207 -9.316 4.176 1.00 96.94 196 THR A O 1
ATOM 1557 N N . GLY A 1 197 ? -5.349 -7.619 3.238 1.00 96.50 197 GLY A N 1
ATOM 1558 C CA . GLY A 1 197 ? -4.810 -7.793 1.884 1.00 96.50 197 GLY A CA 1
ATOM 1559 C C . GLY A 1 197 ? -5.434 -8.939 1.077 1.00 96.50 197 GLY A C 1
ATOM 1560 O O . GLY A 1 197 ? -5.142 -9.077 -0.108 1.00 96.50 197 GLY A O 1
ATOM 1561 N N . GLY A 1 198 ? -6.303 -9.751 1.685 1.00 97.06 198 GLY A N 1
ATOM 1562 C CA . GLY A 1 198 ? -6.927 -10.906 1.049 1.00 97.06 198 GLY A CA 1
ATOM 1563 C C . GLY A 1 198 ? -8.277 -10.635 0.380 1.00 97.06 198 GLY A C 1
ATOM 1564 O O . GLY A 1 198 ? -8.859 -9.552 0.458 1.00 97.06 198 GLY A O 1
ATOM 1565 N N . HIS A 1 199 ? -8.805 -11.692 -0.238 1.00 97.25 199 HIS A N 1
ATOM 1566 C CA . HIS A 1 199 ? -10.097 -11.712 -0.923 1.00 97.25 199 HIS A CA 1
ATOM 1567 C C . HIS A 1 199 ? -11.000 -12.793 -0.326 1.00 97.25 199 HIS A C 1
ATOM 1569 O O . HIS A 1 199 ? -10.575 -13.941 -0.179 1.00 97.25 199 HIS A O 1
ATOM 1575 N N . GLY A 1 200 ? -12.252 -12.459 -0.020 1.00 96.50 200 GLY A N 1
ATOM 1576 C CA . GLY A 1 200 ? -13.223 -13.449 0.435 1.00 96.50 200 GLY A CA 1
ATOM 1577 C C . GLY A 1 200 ? -14.634 -12.897 0.581 1.00 96.50 200 GLY A C 1
ATOM 1578 O O . GLY A 1 200 ? -14.834 -11.699 0.716 1.00 96.50 200 GLY A O 1
ATOM 1579 N N . CYS A 1 201 ? -15.623 -13.789 0.594 1.00 96.44 201 CYS A N 1
ATOM 1580 C CA . CYS A 1 201 ? -17.025 -13.413 0.767 1.00 96.44 201 CYS A CA 1
ATOM 1581 C C . CYS A 1 201 ? -17.302 -12.909 2.192 1.00 96.44 201 CYS A C 1
ATOM 1583 O O . CYS A 1 201 ? -16.916 -13.568 3.167 1.00 96.44 201 CYS A O 1
ATOM 1585 N N . PHE A 1 202 ? -17.999 -11.777 2.306 1.00 97.56 202 PHE A N 1
ATOM 1586 C CA . PHE A 1 202 ? -18.325 -11.125 3.584 1.00 97.56 202 PHE A CA 1
ATOM 1587 C C . PHE A 1 202 ? -19.644 -11.585 4.208 1.00 97.56 202 PHE A C 1
ATOM 1589 O O . PHE A 1 202 ? -19.839 -11.428 5.413 1.00 97.56 202 PHE A O 1
ATOM 1596 N N . ALA A 1 203 ? -20.552 -12.157 3.414 1.00 96.38 203 ALA A N 1
ATOM 1597 C CA . ALA A 1 203 ? -21.922 -12.427 3.836 1.00 96.38 203 ALA A CA 1
ATOM 1598 C C . ALA A 1 203 ? -21.988 -13.270 5.123 1.00 96.38 203 ALA A C 1
ATOM 1600 O O . ALA A 1 203 ? -21.461 -14.383 5.188 1.00 96.38 203 ALA A O 1
ATOM 1601 N N . GLY A 1 204 ? -22.664 -12.731 6.142 1.00 96.50 204 GLY A N 1
ATOM 1602 C CA . GLY A 1 204 ? -22.863 -13.396 7.433 1.00 96.50 204 GLY A CA 1
ATOM 1603 C C . GLY A 1 204 ? -21.607 -13.508 8.302 1.00 96.50 204 GLY A C 1
ATOM 1604 O O . GLY A 1 204 ? -21.601 -14.304 9.240 1.00 96.50 204 GLY A O 1
ATOM 1605 N N . LYS A 1 205 ? -20.544 -12.753 8.000 1.00 97.88 205 LYS A N 1
ATOM 1606 C CA . LYS A 1 205 ? -19.298 -12.732 8.775 1.00 97.88 205 LYS A CA 1
ATOM 1607 C C . LYS A 1 205 ? -19.131 -11.415 9.526 1.00 97.88 205 LYS A C 1
ATOM 1609 O O . LYS A 1 205 ? -19.835 -10.441 9.280 1.00 97.88 205 LYS A O 1
ATOM 1614 N N . GLN A 1 206 ? -18.160 -11.395 10.430 1.00 98.06 206 GLN A N 1
ATOM 1615 C CA . GLN A 1 206 ? -17.719 -10.188 11.119 1.00 98.06 206 GLN A CA 1
ATOM 1616 C C . GLN A 1 206 ? -16.335 -9.787 10.627 1.00 98.06 206 GLN A C 1
ATOM 1618 O O . GLN A 1 206 ? -15.487 -10.650 10.389 1.00 98.06 206 GLN A O 1
ATOM 1623 N N . LEU A 1 207 ? -16.119 -8.481 10.511 1.00 98.38 207 LEU A N 1
ATOM 1624 C CA . LEU A 1 207 ? -14.788 -7.900 10.455 1.00 98.38 207 LEU A CA 1
ATOM 1625 C C . LEU A 1 207 ? -14.278 -7.752 11.881 1.00 98.38 207 LEU A C 1
ATOM 1627 O O . LEU A 1 207 ? -14.878 -7.036 12.680 1.00 98.38 207 LEU A O 1
ATOM 1631 N N . VAL A 1 208 ? -13.154 -8.397 12.172 1.00 98.31 208 VAL A N 1
ATOM 1632 C CA . VAL A 1 208 ? -12.417 -8.248 13.426 1.00 98.31 208 VAL A CA 1
ATOM 1633 C C . VAL A 1 208 ? -11.135 -7.483 13.142 1.00 98.31 208 VAL A C 1
ATOM 1635 O O . VAL A 1 208 ? -10.396 -7.824 12.218 1.00 98.31 208 VAL A O 1
ATOM 1638 N N . VAL A 1 209 ? -10.867 -6.453 13.940 1.00 98.12 209 VAL A N 1
ATOM 1639 C CA . VAL A 1 209 ? -9.690 -5.592 13.807 1.00 98.12 209 VAL A CA 1
ATOM 1640 C C . VAL A 1 209 ? -8.941 -5.541 15.128 1.00 98.12 209 VAL A C 1
ATOM 1642 O O . VAL A 1 209 ? -9.536 -5.278 16.168 1.00 98.12 209 VAL A O 1
ATOM 1645 N N . GLY A 1 210 ? -7.636 -5.782 15.078 1.00 97.81 210 GLY A N 1
ATOM 1646 C CA . GLY A 1 210 ? -6.696 -5.531 16.162 1.00 97.81 210 GLY A CA 1
ATOM 1647 C C . GLY A 1 210 ? -5.780 -4.368 15.798 1.00 97.81 210 GLY A C 1
ATOM 1648 O O . GLY A 1 210 ? -5.192 -4.366 14.717 1.00 97.81 210 GLY A O 1
ATOM 1649 N N . VAL A 1 211 ? -5.650 -3.397 16.697 1.00 97.75 211 VAL A N 1
ATOM 1650 C CA . VAL A 1 211 ? -4.714 -2.274 16.571 1.00 97.75 211 VAL A CA 1
ATOM 1651 C C . VAL A 1 211 ? -3.795 -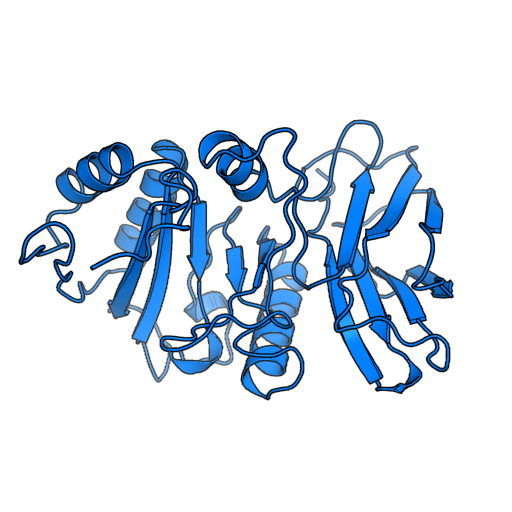2.258 17.784 1.00 97.75 211 VAL A C 1
ATOM 1653 O O . VAL A 1 211 ? -4.267 -2.364 18.913 1.00 97.75 211 VAL A O 1
ATOM 1656 N N . GLY A 1 212 ? -2.491 -2.136 17.570 1.00 95.44 212 GLY A N 1
ATOM 1657 C CA . GLY A 1 212 ? -1.489 -2.171 18.631 1.00 95.44 212 GLY A CA 1
ATOM 1658 C C . GLY A 1 212 ? -0.097 -1.850 18.104 1.00 95.44 212 GLY A C 1
ATOM 1659 O O . GLY A 1 212 ? 0.038 -1.275 17.029 1.00 95.44 212 GLY A O 1
ATOM 1660 N N . ASP A 1 213 ? 0.932 -2.215 18.869 1.00 93.50 213 ASP A N 1
ATOM 1661 C CA . ASP A 1 213 ? 2.340 -2.105 18.459 1.00 93.50 213 ASP A CA 1
ATOM 1662 C C . ASP A 1 213 ? 2.713 -0.715 17.916 1.00 93.50 213 ASP A C 1
ATOM 1664 O O . ASP A 1 213 ? 3.380 -0.579 16.890 1.00 93.50 213 ASP A O 1
ATOM 1668 N N . PHE A 1 214 ? 2.245 0.340 18.590 1.00 94.50 214 PHE A N 1
ATOM 1669 C CA . PHE A 1 214 ? 2.620 1.706 18.246 1.00 94.50 214 PHE A CA 1
ATOM 1670 C C . PHE A 1 214 ? 4.134 1.848 18.396 1.00 94.50 214 PHE A C 1
ATOM 1672 O O . PHE A 1 214 ? 4.694 1.578 19.462 1.00 94.50 214 PHE A O 1
ATOM 1679 N N . HIS A 1 215 ? 4.810 2.301 17.344 1.00 92.56 215 HIS A N 1
ATOM 1680 C CA . HIS A 1 215 ? 6.225 2.614 17.453 1.00 92.56 215 HIS A CA 1
ATOM 1681 C C . HIS A 1 215 ? 6.438 3.756 18.459 1.00 92.56 215 HIS A C 1
ATOM 1683 O O . HIS A 1 215 ? 5.645 4.696 18.543 1.00 92.56 215 HIS A O 1
ATOM 1689 N N . VAL A 1 216 ? 7.553 3.726 19.193 1.00 91.19 216 VAL A N 1
ATOM 1690 C CA . VAL A 1 216 ? 7.825 4.684 20.282 1.00 91.19 216 VAL A CA 1
ATOM 1691 C C . VAL A 1 216 ? 7.817 6.146 19.819 1.00 91.19 216 VAL A C 1
ATOM 1693 O O . VAL A 1 216 ? 7.539 7.039 20.612 1.00 91.19 216 VAL A O 1
ATOM 1696 N N . SER A 1 217 ? 8.094 6.394 18.533 1.00 89.19 217 SER A N 1
ATOM 1697 C CA . SER A 1 217 ? 8.105 7.736 17.932 1.00 89.19 217 SER A CA 1
ATOM 1698 C C . SER A 1 217 ? 6.720 8.373 17.807 1.00 89.19 217 SER A C 1
ATOM 1700 O O . SER A 1 217 ? 6.629 9.591 17.659 1.00 89.19 217 SER A O 1
ATOM 1702 N N . VAL A 1 218 ? 5.642 7.583 17.867 1.00 91.94 218 VAL A N 1
ATOM 1703 C CA . VAL A 1 218 ? 4.265 8.081 17.724 1.00 91.94 218 VAL A CA 1
ATOM 1704 C C . VAL A 1 218 ? 3.443 7.987 19.009 1.00 91.94 218 VAL A C 1
ATOM 1706 O O . VAL A 1 218 ? 2.318 8.491 19.030 1.00 91.94 218 VAL A O 1
ATOM 1709 N N . ILE A 1 219 ? 3.993 7.406 20.081 1.00 94.56 219 ILE A N 1
ATOM 1710 C CA . ILE A 1 219 ? 3.344 7.296 21.394 1.00 94.56 219 ILE A CA 1
ATOM 1711 C C . ILE A 1 219 ? 3.430 8.628 22.148 1.00 94.56 219 ILE A C 1
ATOM 1713 O O . ILE A 1 219 ? 4.509 9.141 22.437 1.00 94.56 219 ILE A O 1
ATOM 1717 N N . ASN A 1 220 ? 2.274 9.159 22.535 1.00 95.25 220 ASN A N 1
ATOM 1718 C CA . ASN A 1 220 ? 2.131 10.304 23.419 1.00 95.25 220 ASN A CA 1
ATOM 1719 C C . ASN A 1 220 ? 0.821 10.182 24.208 1.00 95.25 220 ASN A C 1
ATOM 1721 O O . ASN A 1 220 ? -0.269 10.370 23.675 1.00 95.25 220 ASN A O 1
ATOM 1725 N N . THR A 1 221 ? 0.924 9.931 25.511 1.00 93.38 221 THR A N 1
ATOM 1726 C CA . THR A 1 221 ? -0.231 9.712 26.400 1.00 93.38 221 THR A CA 1
ATOM 1727 C C . THR A 1 221 ? -1.111 10.948 26.611 1.00 93.38 221 THR A C 1
ATOM 1729 O O . THR A 1 221 ? -2.192 10.840 27.186 1.00 93.38 221 THR A O 1
ATOM 1732 N N . THR A 1 222 ? -0.676 12.124 26.151 1.00 96.25 222 THR A N 1
ATOM 1733 C CA . THR A 1 222 ? -1.493 13.348 26.155 1.00 96.25 222 THR A CA 1
ATOM 1734 C C . THR A 1 222 ? -2.343 13.502 24.892 1.00 96.25 222 THR A C 1
ATOM 1736 O O . THR A 1 222 ? -3.248 14.337 24.864 1.00 96.25 222 THR A O 1
ATOM 1739 N N . HIS A 1 223 ? -2.072 12.711 23.850 1.00 97.75 223 HIS A N 1
ATOM 1740 C CA . HIS A 1 223 ? -2.815 12.740 22.596 1.00 97.75 223 HIS A CA 1
ATOM 1741 C C . HIS A 1 223 ? -4.025 11.803 22.632 1.00 97.75 223 HIS A C 1
ATOM 1743 O O . HIS A 1 223 ? -4.092 10.841 23.396 1.00 97.75 223 HIS A O 1
ATOM 1749 N N . THR A 1 224 ? -5.005 12.094 21.779 1.00 98.06 224 THR A N 1
ATOM 1750 C CA . THR A 1 224 ? -6.142 11.206 21.524 1.00 98.06 224 THR A CA 1
ATOM 1751 C C . THR A 1 224 ? -5.924 10.471 20.215 1.00 98.06 224 THR A C 1
ATOM 1753 O O . THR A 1 224 ? -5.778 11.111 19.175 1.00 98.06 224 THR A O 1
ATOM 1756 N N . TYR A 1 225 ? -5.984 9.142 20.254 1.00 98.38 225 TYR A N 1
ATOM 1757 C CA . TYR A 1 225 ? -5.910 8.308 19.059 1.00 98.38 225 TYR A CA 1
ATOM 1758 C C . TYR A 1 225 ? -7.267 7.694 18.733 1.00 98.38 225 TYR A C 1
ATOM 1760 O O . TYR A 1 225 ? -8.101 7.463 19.617 1.00 98.38 225 TYR A O 1
ATOM 1768 N N . ARG A 1 226 ? -7.493 7.451 17.445 1.00 98.31 226 ARG A N 1
ATOM 1769 C CA . ARG A 1 226 ? -8.744 6.924 16.902 1.00 98.31 226 ARG A CA 1
ATOM 1770 C C . ARG A 1 226 ? -8.455 5.876 15.842 1.00 98.31 226 ARG A C 1
ATOM 1772 O O . ARG A 1 226 ? -7.499 6.015 15.085 1.00 98.31 226 ARG A O 1
ATOM 1779 N N . VAL A 1 227 ? -9.302 4.860 15.788 1.00 98.62 227 VAL A N 1
ATOM 1780 C CA . VAL A 1 227 ? -9.327 3.867 14.717 1.00 98.62 227 VAL A CA 1
ATOM 1781 C C . VAL A 1 227 ? -10.613 4.055 13.935 1.00 98.62 227 VAL A C 1
ATOM 1783 O O . VAL A 1 227 ? -11.695 3.993 14.517 1.00 98.62 227 VAL A O 1
ATOM 1786 N N . ASP A 1 228 ? -10.480 4.250 12.628 1.00 98.75 228 ASP A N 1
ATOM 1787 C CA . ASP A 1 228 ? -11.595 4.317 11.692 1.00 98.75 228 ASP A CA 1
ATOM 1788 C C . ASP A 1 228 ? -11.628 3.044 10.853 1.00 98.75 228 ASP A C 1
ATOM 1790 O O . ASP A 1 228 ? -10.621 2.681 10.248 1.00 98.75 228 ASP A O 1
ATOM 1794 N N . LEU A 1 229 ? -12.785 2.388 10.774 1.00 98.56 229 LEU A N 1
ATOM 1795 C CA . LEU A 1 229 ? -13.042 1.337 9.791 1.00 98.56 229 LEU A CA 1
ATOM 1796 C C . LEU A 1 229 ? -13.812 1.944 8.626 1.00 98.56 229 LEU A C 1
ATOM 1798 O O . LEU A 1 229 ? -14.834 2.611 8.813 1.00 98.56 229 LEU A O 1
ATOM 1802 N N . ILE A 1 230 ? -13.301 1.720 7.423 1.00 98.56 230 ILE A N 1
ATOM 1803 C CA . ILE A 1 230 ? -13.718 2.403 6.203 1.00 98.56 230 ILE A CA 1
ATOM 1804 C C . ILE A 1 230 ? -14.046 1.361 5.138 1.00 98.56 230 ILE A C 1
ATOM 1806 O O . ILE A 1 230 ? -13.298 0.399 4.956 1.00 98.56 230 ILE A O 1
ATOM 1810 N N . ASN A 1 231 ? -15.136 1.573 4.407 1.00 97.69 231 ASN A N 1
ATOM 1811 C CA . ASN A 1 231 ? -15.455 0.842 3.181 1.00 97.69 231 ASN A CA 1
ATOM 1812 C C . ASN A 1 231 ? -15.665 1.812 2.005 1.00 97.69 231 ASN A C 1
ATOM 1814 O O . ASN A 1 231 ? -15.387 3.009 2.108 1.00 97.69 231 ASN A O 1
ATOM 1818 N N . ASN A 1 232 ? -16.170 1.307 0.880 1.00 95.19 232 ASN A N 1
ATOM 1819 C CA . ASN A 1 232 ? -16.494 2.108 -0.306 1.00 95.19 232 ASN A CA 1
ATOM 1820 C C . ASN A 1 232 ? -17.554 3.210 -0.063 1.00 95.19 232 ASN A C 1
ATOM 1822 O O . ASN A 1 232 ? -17.659 4.127 -0.873 1.00 95.19 232 ASN A O 1
ATOM 1826 N N . ASN A 1 233 ? -18.292 3.172 1.054 1.00 94.75 233 ASN A N 1
ATOM 1827 C CA . ASN A 1 233 ? -19.272 4.190 1.452 1.00 94.75 233 ASN A CA 1
ATOM 1828 C C . ASN A 1 233 ? -18.736 5.189 2.500 1.00 94.75 233 ASN A C 1
ATOM 1830 O O . ASN A 1 233 ? -19.474 6.072 2.937 1.00 94.75 233 ASN A O 1
ATOM 1834 N N . GLY A 1 234 ? -17.466 5.072 2.903 1.00 96.69 234 GLY A N 1
ATOM 1835 C CA . GLY A 1 234 ? -16.826 5.939 3.894 1.00 96.69 234 GLY A CA 1
ATOM 1836 C C . GLY A 1 234 ? -16.613 5.263 5.250 1.00 96.69 234 GLY A C 1
ATOM 1837 O O . GLY A 1 234 ? -16.482 4.043 5.339 1.00 96.69 234 GLY A O 1
ATOM 1838 N N . VAL A 1 235 ? -16.518 6.071 6.311 1.00 98.12 235 VAL A N 1
ATOM 1839 C CA . VAL A 1 235 ? -16.298 5.586 7.683 1.00 98.12 235 VAL A CA 1
ATOM 1840 C C . VAL A 1 235 ? -17.573 4.917 8.196 1.00 98.12 235 VAL A C 1
ATOM 1842 O O . VAL A 1 235 ? -18.614 5.564 8.303 1.00 98.12 235 VAL A O 1
ATOM 1845 N N . VAL A 1 236 ? -17.486 3.636 8.546 1.00 98.12 236 VAL A N 1
ATOM 1846 C CA . VAL A 1 236 ? -18.607 2.853 9.097 1.00 98.12 236 VAL A CA 1
ATOM 1847 C C . VAL A 1 236 ? -18.497 2.617 10.600 1.00 98.12 236 VAL A C 1
ATOM 1849 O O . VAL A 1 236 ? -19.488 2.305 11.254 1.00 98.12 236 VAL A O 1
ATOM 1852 N N . PHE A 1 237 ? -17.296 2.763 11.152 1.00 98.31 237 PHE A N 1
ATOM 1853 C CA . PHE A 1 237 ? -17.016 2.638 12.575 1.00 98.31 237 PHE A CA 1
ATOM 1854 C C . PHE A 1 237 ? -15.838 3.541 12.922 1.00 98.31 237 PHE A C 1
ATOM 1856 O O . PHE A 1 237 ? -14.904 3.667 12.135 1.00 98.31 237 PHE A O 1
ATOM 1863 N N . SER A 1 238 ? -15.890 4.167 14.090 1.00 98.31 238 SER A N 1
ATOM 1864 C CA . SER A 1 238 ? -14.853 5.073 14.573 1.00 98.31 238 SER A CA 1
ATOM 1865 C C . SER A 1 238 ? -14.828 5.000 16.094 1.00 98.31 238 SER A C 1
ATOM 1867 O O . SER A 1 238 ? -15.817 5.361 16.730 1.00 98.31 238 SER A O 1
ATOM 1869 N N . GLU A 1 239 ? -13.702 4.601 16.676 1.00 98.00 239 GLU A N 1
ATOM 1870 C CA . GLU A 1 239 ? -13.571 4.416 18.124 1.00 98.00 239 GLU A CA 1
ATOM 1871 C C . GLU A 1 239 ? -12.221 4.919 18.626 1.00 98.00 239 GLU A C 1
ATOM 1873 O O . GLU A 1 239 ? -11.229 4.945 17.891 1.00 98.00 239 GLU A O 1
ATOM 1878 N N . LYS A 1 240 ? -12.171 5.340 19.892 1.00 97.31 240 LYS A N 1
ATOM 1879 C CA . LYS A 1 240 ? -10.900 5.721 20.512 1.00 97.31 240 LYS A CA 1
ATOM 1880 C C . LYS A 1 240 ? -10.035 4.485 20.731 1.00 97.31 240 LYS A C 1
ATOM 1882 O O . LYS A 1 240 ? -10.528 3.452 21.174 1.00 97.31 240 LYS A O 1
ATOM 1887 N N . ALA A 1 241 ? -8.734 4.627 20.502 1.00 95.94 241 ALA A N 1
ATOM 1888 C CA . ALA A 1 241 ? -7.760 3.590 20.816 1.00 95.94 241 ALA A CA 1
ATOM 1889 C C . ALA A 1 241 ? -6.687 4.139 21.767 1.00 95.94 241 ALA A C 1
ATOM 1891 O O . ALA A 1 241 ? -6.159 5.223 21.523 1.00 95.94 241 ALA A O 1
ATOM 1892 N N . PRO A 1 242 ? -6.353 3.447 22.865 1.00 95.38 242 PRO A N 1
ATOM 1893 C CA . PRO A 1 242 ? -5.110 3.703 23.584 1.00 95.38 242 PRO A CA 1
ATOM 1894 C C . PRO A 1 242 ? -3.880 3.441 22.699 1.00 95.38 242 PRO A C 1
ATOM 1896 O O . PRO A 1 242 ? -3.898 2.564 21.839 1.00 95.38 242 PRO A O 1
ATOM 1899 N N . CYS A 1 243 ? -2.801 4.191 22.939 1.00 94.62 243 CYS A N 1
ATOM 1900 C CA . CYS A 1 243 ? -1.506 4.006 22.264 1.00 94.62 243 CYS A CA 1
ATOM 1901 C C . CYS A 1 243 ? -0.536 3.087 23.027 1.00 94.62 243 CYS A C 1
ATOM 1903 O O . CYS A 1 243 ? 0.515 2.734 22.503 1.00 94.62 243 CYS A O 1
ATOM 1905 N N . ASP A 1 244 ? -0.870 2.716 24.264 1.00 92.88 244 ASP A N 1
ATOM 1906 C CA . ASP A 1 244 ? -0.032 1.950 25.194 1.00 92.88 244 ASP A CA 1
ATOM 1907 C C . ASP A 1 244 ? -0.492 0.496 25.391 1.00 92.88 244 ASP A C 1
ATOM 1909 O O . ASP A 1 244 ? 0.176 -0.281 26.071 1.00 92.88 244 ASP A O 1
ATOM 1913 N N . GLN A 1 245 ? -1.609 0.100 24.779 1.00 94.12 245 GLN A N 1
ATOM 1914 C CA . GLN A 1 245 ? -2.112 -1.271 24.794 1.00 94.12 245 GLN A CA 1
ATOM 1915 C C . GLN A 1 245 ? -2.882 -1.595 23.511 1.00 94.12 245 GLN A C 1
ATOM 1917 O O . GLN A 1 245 ? -3.393 -0.707 22.829 1.00 94.12 245 GLN A O 1
ATOM 1922 N N . ALA A 1 246 ? -2.998 -2.886 23.200 1.00 96.19 246 ALA A N 1
ATOM 1923 C CA . ALA A 1 246 ? -3.763 -3.341 22.048 1.00 96.19 246 ALA A CA 1
ATOM 1924 C C . ALA A 1 246 ? -5.270 -3.082 22.224 1.00 96.19 246 ALA A C 1
ATOM 1926 O O . ALA A 1 246 ? -5.830 -3.245 23.310 1.00 96.19 246 ALA A O 1
ATOM 1927 N N . SER A 1 247 ? -5.925 -2.724 21.124 1.00 97.25 247 SER A N 1
ATOM 1928 C CA . SER A 1 247 ? -7.367 -2.520 21.012 1.00 97.25 247 SER A CA 1
ATOM 1929 C C . SER A 1 247 ? -7.953 -3.499 20.006 1.00 97.25 247 SER A C 1
ATOM 1931 O O . SER A 1 247 ? -7.360 -3.733 18.954 1.00 97.25 247 SER A O 1
ATOM 1933 N N . PHE A 1 248 ? -9.124 -4.050 20.315 1.00 97.69 248 PHE A N 1
ATOM 1934 C CA . PHE A 1 248 ? -9.812 -5.008 19.456 1.00 97.69 248 PHE A CA 1
ATOM 1935 C C . PHE A 1 248 ? -11.245 -4.556 19.210 1.00 97.69 248 PHE A C 1
ATOM 1937 O O . PHE A 1 248 ? -11.960 -4.199 20.146 1.00 97.69 248 PHE A O 1
ATOM 1944 N N . PHE A 1 249 ? -11.662 -4.607 17.951 1.00 96.25 249 PHE A N 1
ATOM 1945 C CA . PHE A 1 249 ? -12.981 -4.190 17.496 1.00 96.25 249 PHE A CA 1
ATOM 1946 C C . PHE A 1 249 ? -13.588 -5.288 16.631 1.00 96.25 249 PHE A C 1
ATOM 1948 O O . PHE A 1 249 ? -12.870 -5.995 15.922 1.00 96.25 249 PHE A O 1
ATOM 1955 N N . ALA A 1 250 ? -14.910 -5.417 16.670 1.00 97.44 250 ALA A N 1
ATOM 1956 C CA . ALA A 1 250 ? -15.644 -6.300 15.780 1.00 97.44 250 ALA A CA 1
ATOM 1957 C C . ALA A 1 250 ? -16.912 -5.598 15.294 1.00 97.44 250 ALA A C 1
ATOM 1959 O O . ALA A 1 250 ? -17.646 -5.024 16.100 1.00 97.44 250 ALA A O 1
ATOM 1960 N N . ILE A 1 251 ? -17.162 -5.653 13.988 1.00 97.69 251 ILE A N 1
ATOM 1961 C CA . ILE A 1 251 ? -18.403 -5.180 13.370 1.00 97.69 251 ILE A CA 1
ATOM 1962 C C . ILE A 1 251 ? -18.958 -6.259 12.444 1.00 97.69 251 ILE A C 1
ATOM 1964 O O . ILE A 1 251 ? -18.198 -7.032 11.855 1.00 97.69 251 ILE A O 1
ATOM 1968 N N . ASP A 1 252 ? -20.278 -6.303 12.291 1.00 98.00 252 ASP A N 1
ATOM 1969 C CA . ASP A 1 252 ? -20.897 -7.155 11.279 1.00 98.00 252 ASP A CA 1
ATOM 1970 C C . ASP A 1 252 ? -20.501 -6.653 9.885 1.00 98.00 252 ASP A C 1
ATOM 1972 O O . ASP A 1 252 ? -20.599 -5.458 9.588 1.00 98.00 252 ASP A O 1
ATOM 1976 N N . ALA A 1 253 ? -20.019 -7.563 9.037 1.00 97.19 253 ALA A N 1
ATOM 1977 C CA . ALA A 1 253 ? -19.632 -7.223 7.679 1.00 97.19 253 ALA A CA 1
ATOM 1978 C C . ALA A 1 253 ? -20.893 -6.996 6.832 1.00 97.19 253 ALA A C 1
ATOM 1980 O O . ALA A 1 253 ? -21.792 -7.838 6.767 1.00 97.19 253 ALA A O 1
ATOM 1981 N N . GLY A 1 254 ? -20.959 -5.828 6.204 1.00 94.81 254 GLY A N 1
ATOM 1982 C CA . GLY A 1 254 ? -22.026 -5.420 5.306 1.00 94.81 254 GLY A CA 1
ATOM 1983 C C . GLY A 1 254 ? -21.755 -5.807 3.855 1.00 94.81 254 GLY A C 1
ATOM 1984 O O . GLY A 1 254 ? -20.718 -6.376 3.514 1.00 94.81 254 GLY A O 1
ATOM 1985 N N . ASP A 1 255 ? -22.707 -5.459 2.995 1.00 95.38 255 ASP A N 1
ATOM 1986 C CA . ASP A 1 255 ? -22.554 -5.555 1.546 1.00 95.38 255 ASP A CA 1
ATOM 1987 C C . ASP A 1 255 ? -21.752 -4.348 1.032 1.00 95.38 255 ASP A C 1
ATOM 1989 O O . ASP A 1 255 ? -22.271 -3.237 0.902 1.00 95.38 255 ASP A O 1
ATOM 1993 N N . CYS A 1 256 ? -20.449 -4.547 0.846 1.00 96.94 256 CYS A N 1
ATOM 1994 C CA . CYS A 1 256 ? -19.517 -3.539 0.353 1.00 96.94 256 CYS A CA 1
ATOM 1995 C C . CYS A 1 256 ? -18.340 -4.187 -0.382 1.00 96.94 256 CYS A C 1
ATOM 1997 O O . CYS A 1 256 ? -18.099 -5.385 -0.243 1.00 96.94 256 CYS A O 1
ATOM 1999 N N . ASP A 1 257 ? -17.582 -3.385 -1.132 1.00 97.69 257 ASP A N 1
ATOM 2000 C CA . ASP A 1 257 ? -16.489 -3.897 -1.974 1.00 97.69 257 ASP A CA 1
ATOM 2001 C C . ASP A 1 257 ? -15.233 -4.258 -1.172 1.00 97.69 257 ASP A C 1
ATOM 2003 O O . ASP A 1 257 ? -14.492 -5.173 -1.532 1.00 97.69 257 ASP A O 1
ATOM 2007 N N . PHE A 1 258 ? -14.964 -3.526 -0.090 1.00 98.31 258 PHE A N 1
ATOM 2008 C CA . PHE A 1 258 ? -13.801 -3.749 0.759 1.00 98.31 258 PHE A CA 1
ATOM 2009 C C . PHE A 1 258 ? -14.000 -3.185 2.163 1.00 98.31 258 PHE A C 1
ATOM 2011 O O . PHE A 1 258 ? -14.842 -2.315 2.377 1.00 98.31 258 PHE A O 1
ATOM 2018 N N . TYR A 1 259 ? -13.150 -3.621 3.087 1.00 98.56 259 TYR A N 1
ATOM 2019 C CA . TYR A 1 259 ? -12.912 -2.961 4.366 1.00 98.56 259 TYR A CA 1
ATOM 2020 C C . TYR A 1 259 ? -11.440 -2.612 4.516 1.00 98.56 259 TYR A C 1
ATOM 2022 O O . TYR A 1 259 ? -10.582 -3.422 4.179 1.00 98.56 259 TYR A O 1
ATOM 2030 N N . ARG A 1 260 ? -11.146 -1.437 5.069 1.00 98.12 260 ARG A N 1
ATOM 2031 C CA . ARG A 1 260 ? -9.816 -1.055 5.551 1.00 98.12 260 ARG A CA 1
ATOM 2032 C C . ARG A 1 260 ? -9.910 -0.370 6.909 1.00 98.12 260 ARG A C 1
ATOM 2034 O O . ARG A 1 260 ? -10.987 0.073 7.302 1.00 98.12 260 ARG A O 1
ATOM 2041 N N . ALA A 1 261 ? -8.778 -0.239 7.586 1.00 98.38 261 ALA A N 1
ATOM 2042 C CA . ALA A 1 261 ? -8.681 0.476 8.849 1.00 98.38 261 ALA A CA 1
ATOM 2043 C C . ALA A 1 261 ? -7.628 1.583 8.760 1.00 98.38 261 ALA A C 1
ATOM 2045 O O . ALA A 1 261 ? -6.579 1.398 8.144 1.00 98.38 261 ALA A O 1
ATOM 2046 N N . GLU A 1 262 ? -7.895 2.719 9.393 1.00 98.56 262 GLU A N 1
ATOM 2047 C CA . GLU A 1 262 ? -6.949 3.825 9.526 1.00 98.56 262 GLU A CA 1
ATOM 2048 C C . GLU A 1 262 ? -6.777 4.186 11.000 1.00 98.56 262 GLU A C 1
ATOM 2050 O O . GLU A 1 262 ? -7.752 4.259 11.747 1.00 98.56 262 GLU A O 1
ATOM 2055 N N . VAL A 1 263 ? -5.534 4.427 11.415 1.00 98.31 263 VAL A N 1
ATOM 2056 C CA . VAL A 1 263 ? -5.210 4.898 12.766 1.00 98.31 263 VAL A CA 1
ATOM 2057 C C . VAL A 1 263 ? -4.821 6.361 12.687 1.00 98.31 263 VAL A C 1
ATOM 2059 O O . VAL A 1 263 ? -3.967 6.743 11.887 1.00 98.31 263 VAL A O 1
ATOM 2062 N N . TRP A 1 264 ? -5.424 7.167 13.548 1.00 98.44 264 TRP A N 1
ATOM 2063 C CA . TRP A 1 264 ? -5.241 8.607 13.600 1.00 98.44 264 TRP A CA 1
ATOM 2064 C C . TRP A 1 264 ? -4.743 9.049 14.965 1.00 98.44 264 TRP A C 1
ATOM 2066 O O . TRP A 1 264 ? -5.232 8.587 15.994 1.00 98.44 264 TRP A O 1
ATOM 2076 N N . ASP A 1 265 ? -3.832 10.011 14.962 1.00 97.94 265 ASP A N 1
ATOM 2077 C CA . ASP A 1 265 ? -3.612 10.931 16.065 1.00 97.94 265 ASP A CA 1
ATOM 2078 C C . ASP A 1 265 ? -4.525 12.141 15.855 1.00 97.94 265 ASP A C 1
ATOM 2080 O O . ASP A 1 265 ? -4.255 13.027 15.043 1.00 97.94 265 ASP A O 1
ATOM 2084 N N . VAL A 1 266 ? -5.644 12.157 16.572 1.00 98.12 266 VAL A N 1
ATOM 2085 C CA . VAL A 1 266 ? -6.673 13.193 16.445 1.00 98.12 266 VAL A CA 1
ATOM 2086 C C . VAL A 1 266 ? -6.160 14.537 16.954 1.00 98.12 266 VAL A C 1
ATOM 2088 O O . VAL A 1 266 ? -6.563 15.576 16.447 1.00 98.12 266 VAL A O 1
ATOM 2091 N N . THR A 1 267 ? -5.253 14.535 17.933 1.00 97.75 267 THR A N 1
ATOM 2092 C CA . THR A 1 267 ? -4.683 15.764 18.496 1.00 97.75 267 THR A CA 1
ATOM 2093 C C . THR A 1 267 ? -3.807 16.497 17.483 1.00 97.75 267 THR A C 1
ATOM 2095 O O . THR A 1 267 ? -3.804 17.726 17.465 1.00 97.75 267 THR A O 1
ATOM 2098 N N . ARG A 1 268 ? -3.087 15.756 16.634 1.00 96.25 268 ARG A N 1
ATOM 2099 C CA . ARG A 1 268 ? -2.255 16.312 15.553 1.00 96.25 268 ARG A CA 1
ATOM 2100 C C . ARG A 1 268 ? -2.951 16.383 14.193 1.00 96.25 268 ARG A C 1
ATOM 2102 O O . ARG A 1 268 ? -2.319 16.828 13.244 1.00 96.25 268 ARG A O 1
ATOM 2109 N N . GLU A 1 269 ? -4.197 15.919 14.092 1.00 96.25 269 GLU A N 1
ATOM 2110 C CA . GLU A 1 269 ? -4.892 15.702 12.813 1.00 96.25 269 GLU A CA 1
ATOM 2111 C C . GLU A 1 269 ? -4.062 14.857 11.827 1.00 96.25 269 GLU A C 1
ATOM 2113 O O . GLU A 1 269 ? -4.034 15.099 10.623 1.00 96.25 269 GLU A O 1
ATOM 2118 N N . LEU A 1 270 ? -3.367 13.845 12.353 1.00 95.75 270 LEU A N 1
ATOM 2119 C CA . LEU A 1 270 ? -2.364 13.082 11.618 1.00 95.75 270 LEU A CA 1
ATOM 2120 C C . LEU A 1 270 ? -2.782 11.625 11.450 1.00 95.75 270 LEU A C 1
ATOM 2122 O O . LEU A 1 270 ? -3.060 10.931 12.429 1.00 95.75 270 LEU A O 1
ATOM 2126 N N . ARG A 1 271 ? -2.743 11.128 10.214 1.00 97.25 271 ARG A N 1
ATOM 2127 C CA . ARG A 1 271 ? -2.858 9.696 9.944 1.00 97.25 271 ARG A CA 1
ATOM 2128 C C . ARG A 1 271 ? -1.542 9.006 10.285 1.00 97.25 271 ARG A C 1
ATOM 2130 O O . ARG A 1 271 ? -0.498 9.352 9.746 1.00 97.25 271 ARG A O 1
ATOM 2137 N N . LEU A 1 272 ? -1.610 8.021 11.170 1.00 96.88 272 LEU A N 1
ATOM 2138 C CA . LEU A 1 272 ? -0.459 7.237 11.599 1.00 96.88 272 LEU A CA 1
ATOM 2139 C C . LEU A 1 272 ? -0.336 5.928 10.839 1.00 96.88 272 LEU A C 1
ATOM 2141 O O . LEU A 1 272 ? 0.776 5.496 10.587 1.00 96.88 272 LEU A O 1
ATOM 2145 N N . ALA A 1 273 ? -1.447 5.276 10.498 1.00 97.31 273 ALA A N 1
ATOM 2146 C CA . ALA A 1 273 ? -1.387 4.003 9.794 1.00 97.31 273 ALA A CA 1
ATOM 2147 C C . ALA A 1 273 ? -2.598 3.744 8.901 1.00 97.31 273 ALA A C 1
ATOM 2149 O O . ALA A 1 273 ? -3.692 4.253 9.150 1.00 97.31 273 ALA A O 1
ATOM 2150 N N . VAL A 1 274 ? -2.380 2.914 7.883 1.00 98.12 274 VAL A N 1
ATOM 2151 C CA . VAL A 1 274 ? -3.374 2.395 6.943 1.00 98.12 274 VAL A CA 1
ATOM 2152 C C . VAL A 1 274 ? -3.201 0.880 6.852 1.00 98.12 274 VAL A C 1
ATOM 2154 O O . VAL A 1 274 ? -2.185 0.388 6.357 1.00 98.12 274 VAL A O 1
ATOM 2157 N N . GLY A 1 275 ? -4.200 0.132 7.315 1.00 97.88 275 GLY A N 1
ATOM 2158 C CA . GLY A 1 275 ? -4.297 -1.305 7.081 1.00 97.88 275 GLY A CA 1
ATOM 2159 C C . GLY A 1 275 ? -4.764 -1.587 5.652 1.00 97.88 275 GLY A C 1
ATOM 2160 O O . GLY A 1 275 ? -5.707 -0.954 5.172 1.00 97.88 275 GLY A O 1
ATOM 2161 N N . ASN A 1 276 ? -4.121 -2.539 4.975 1.00 98.38 276 ASN A N 1
ATOM 2162 C CA . ASN A 1 276 ? -4.476 -2.890 3.600 1.00 98.38 276 ASN A CA 1
ATOM 2163 C C . ASN A 1 276 ? -5.885 -3.482 3.487 1.00 98.38 276 ASN A C 1
ATOM 2165 O O . ASN A 1 276 ? -6.302 -4.216 4.383 1.00 98.38 276 ASN A O 1
ATOM 2169 N N . PRO A 1 277 ? -6.628 -3.223 2.396 1.00 98.31 277 PRO A N 1
ATOM 2170 C CA . PRO A 1 277 ? -8.017 -3.631 2.327 1.00 98.31 277 PRO A CA 1
ATOM 2171 C C . PRO A 1 277 ? -8.175 -5.154 2.335 1.00 98.31 277 PRO A C 1
ATOM 2173 O O . PRO A 1 277 ? -7.344 -5.879 1.795 1.00 98.31 277 PRO A O 1
ATOM 2176 N N . ILE A 1 278 ? -9.269 -5.633 2.919 1.00 98.50 278 ILE A N 1
ATOM 2177 C CA . ILE A 1 278 ? -9.828 -6.951 2.610 1.00 98.50 278 ILE A CA 1
ATOM 2178 C C . ILE A 1 278 ? -10.918 -6.714 1.573 1.00 98.50 278 ILE A C 1
ATOM 2180 O O . ILE A 1 278 ? -11.762 -5.845 1.788 1.00 98.50 278 ILE A O 1
ATOM 2184 N N . TRP A 1 279 ? -10.917 -7.459 0.470 1.00 98.38 279 TRP A N 1
ATOM 2185 C CA . TRP A 1 279 ? -11.886 -7.291 -0.617 1.00 98.38 279 TRP A CA 1
ATOM 2186 C C . TRP A 1 279 ? -12.971 -8.367 -0.604 1.00 98.38 279 TRP A C 1
ATOM 2188 O O . TRP A 1 279 ? -12.683 -9.551 -0.415 1.00 98.38 279 TRP A O 1
ATOM 2198 N N . ASN A 1 280 ? -14.203 -7.949 -0.884 1.00 97.44 280 ASN A N 1
ATOM 2199 C CA . ASN A 1 280 ? -15.345 -8.834 -1.078 1.00 97.44 280 ASN A CA 1
ATOM 2200 C C . ASN A 1 280 ? -15.328 -9.396 -2.505 1.00 97.44 280 ASN A C 1
ATOM 2202 O O . ASN A 1 280 ? -15.161 -8.639 -3.467 1.00 97.44 280 ASN A O 1
ATOM 2206 N N . VAL A 1 281 ? -15.479 -10.715 -2.648 1.00 92.31 281 VAL A N 1
ATOM 2207 C CA . VAL A 1 281 ? -15.513 -11.427 -3.942 1.00 92.31 281 VAL A CA 1
ATOM 2208 C C . VAL A 1 281 ? -16.546 -12.541 -3.957 1.00 92.31 281 VAL A C 1
ATOM 2210 O O . VAL A 1 281 ? -16.838 -13.101 -2.871 1.00 92.31 281 VAL A O 1
#